Protein AF-A0A9W7DYX7-F1 (afdb_monomer_lite)

Structure (mmCIF, N/CA/C/O backbone):
data_AF-A0A9W7DYX7-F1
#
_entry.id   AF-A0A9W7DYX7-F1
#
loop_
_atom_site.group_PDB
_atom_site.id
_atom_site.type_symbol
_atom_site.label_atom_id
_atom_site.label_alt_id
_atom_site.label_comp_id
_atom_site.label_asym_id
_atom_site.label_entity_id
_atom_site.label_seq_id
_atom_site.pdbx_PDB_ins_code
_atom_site.Cartn_x
_atom_site.Cartn_y
_atom_site.Cartn_z
_atom_site.occupancy
_atom_site.B_iso_or_equiv
_atom_site.auth_seq_id
_atom_site.auth_comp_id
_atom_site.auth_asym_id
_atom_site.auth_atom_id
_atom_site.pdbx_PDB_model_num
ATOM 1 N N . MET A 1 1 ? -12.194 -0.455 -27.806 1.00 64.88 1 MET A N 1
ATOM 2 C CA . MET A 1 1 ? -12.000 -1.890 -27.506 1.00 64.88 1 MET A CA 1
ATOM 3 C C . MET A 1 1 ? -11.972 -2.010 -25.995 1.00 64.88 1 MET A C 1
ATOM 5 O O . MET A 1 1 ? -11.448 -1.095 -25.375 1.00 64.88 1 MET A O 1
ATOM 9 N N . SER A 1 2 ? -12.592 -3.033 -25.409 1.00 75.62 2 SER A N 1
ATOM 10 C CA . SER A 1 2 ? -12.504 -3.239 -23.957 1.00 75.62 2 SER A CA 1
ATOM 11 C C . SER A 1 2 ? -11.090 -3.702 -23.595 1.00 75.62 2 SER A C 1
ATOM 13 O O . SER A 1 2 ? -10.535 -4.496 -24.360 1.00 75.62 2 SER A O 1
ATOM 15 N N . PRO A 1 3 ? -10.505 -3.221 -22.487 1.00 85.69 3 PRO A N 1
ATOM 16 C CA . PRO A 1 3 ? -9.192 -3.677 -22.053 1.00 85.69 3 PRO A CA 1
ATOM 17 C C . PRO A 1 3 ? -9.237 -5.179 -21.740 1.00 85.69 3 PRO A C 1
ATOM 19 O O . PRO A 1 3 ? -10.221 -5.683 -21.191 1.00 85.69 3 PRO A O 1
ATOM 22 N N . VAL A 1 4 ? -8.196 -5.904 -22.149 1.00 93.50 4 VAL A N 1
ATOM 23 C CA . VAL A 1 4 ? -8.085 -7.357 -21.957 1.00 93.50 4 VAL A CA 1
ATOM 24 C C . VAL A 1 4 ? -7.368 -7.613 -20.637 1.00 93.50 4 VAL A C 1
ATOM 26 O O . VAL A 1 4 ? -6.237 -7.167 -20.456 1.00 93.50 4 VAL A O 1
ATOM 29 N N . VAL A 1 5 ? -8.032 -8.309 -19.714 1.00 95.44 5 VAL A N 1
ATOM 30 C CA . VAL A 1 5 ? -7.438 -8.731 -18.437 1.00 95.44 5 VAL A CA 1
ATOM 31 C C . VAL A 1 5 ? -6.451 -9.866 -18.709 1.00 95.44 5 VAL A C 1
ATOM 33 O O . VAL A 1 5 ? -6.834 -10.880 -19.286 1.00 95.44 5 VAL A O 1
ATOM 36 N N . HIS A 1 6 ? -5.199 -9.697 -18.287 1.00 96.75 6 HIS A N 1
ATOM 37 C CA . HIS A 1 6 ? -4.163 -10.728 -18.349 1.00 96.75 6 HIS A CA 1
ATOM 38 C C . HIS A 1 6 ? -4.156 -11.592 -17.076 1.00 96.75 6 HIS A C 1
ATOM 40 O O . HIS A 1 6 ? -4.102 -12.819 -17.152 1.00 96.75 6 HIS A O 1
ATOM 46 N N . SER A 1 7 ? -4.219 -10.966 -15.896 1.00 97.38 7 SER A N 1
ATOM 47 C CA . SER A 1 7 ? -4.182 -11.659 -14.598 1.00 97.38 7 SER A CA 1
ATOM 48 C C . SER A 1 7 ? -5.148 -11.031 -13.596 1.00 97.38 7 SER A C 1
ATOM 50 O O . SER A 1 7 ? -5.399 -9.828 -13.649 1.00 97.38 7 SER A O 1
ATOM 52 N N . GLN A 1 8 ? -5.642 -11.824 -12.641 1.00 96.69 8 GLN A N 1
ATOM 53 C CA . GLN A 1 8 ? -6.511 -11.341 -11.563 1.00 96.69 8 GLN A CA 1
ATOM 54 C C . GLN A 1 8 ? -6.202 -12.013 -10.221 1.00 96.69 8 GLN A C 1
ATOM 56 O O . GLN A 1 8 ? -6.220 -13.236 -10.110 1.00 96.69 8 GLN A O 1
ATOM 61 N N . CYS A 1 9 ? -5.982 -11.201 -9.185 1.00 94.69 9 CYS A N 1
ATOM 62 C CA . CYS A 1 9 ? -5.779 -11.645 -7.809 1.00 94.69 9 CYS A CA 1
ATOM 63 C C . CYS A 1 9 ? -6.703 -10.845 -6.883 1.00 94.69 9 CYS A C 1
ATOM 65 O O . CYS A 1 9 ? -6.568 -9.627 -6.781 1.00 94.69 9 CYS A O 1
ATOM 67 N N . GLY A 1 10 ? -7.660 -11.523 -6.240 1.00 90.06 10 GLY A N 1
ATOM 68 C CA . GLY A 1 10 ? -8.723 -10.852 -5.487 1.00 90.06 10 GLY A CA 1
ATOM 69 C C . GLY A 1 10 ? -9.514 -9.887 -6.379 1.00 90.06 10 GLY A C 1
ATOM 70 O O . GLY A 1 10 ? -9.935 -10.250 -7.484 1.00 90.06 10 GLY A O 1
ATOM 71 N N . ASP A 1 11 ? -9.657 -8.650 -5.908 1.00 88.50 11 ASP A N 1
ATOM 72 C CA . ASP A 1 11 ? -10.335 -7.560 -6.621 1.00 88.50 11 ASP A CA 1
ATOM 73 C C . ASP A 1 11 ? -9.411 -6.795 -7.590 1.00 88.50 11 ASP A C 1
ATOM 75 O O . ASP A 1 11 ? -9.860 -5.898 -8.303 1.00 88.50 11 ASP A O 1
ATOM 79 N N . HIS A 1 12 ? -8.122 -7.150 -7.655 1.00 91.50 12 HIS A N 1
ATOM 80 C CA . HIS A 1 12 ? -7.128 -6.445 -8.461 1.00 91.50 12 HIS A CA 1
ATOM 81 C C . HIS A 1 12 ? -6.850 -7.174 -9.778 1.00 91.50 12 HIS A C 1
ATOM 83 O O . HIS A 1 12 ? -6.565 -8.376 -9.812 1.00 91.50 12 HIS A O 1
ATOM 89 N N . GLN A 1 13 ? -6.909 -6.421 -10.874 1.00 94.88 13 GLN A N 1
ATOM 90 C CA . GLN A 1 13 ? -6.713 -6.912 -12.234 1.00 94.88 13 GLN A CA 1
ATOM 91 C C . GLN A 1 13 ? -5.495 -6.245 -12.868 1.00 94.88 13 GLN A C 1
ATOM 93 O O . GLN A 1 13 ? -5.263 -5.055 -12.679 1.00 94.88 13 GLN A O 1
ATOM 98 N N . VAL A 1 14 ? -4.745 -7.026 -13.640 1.00 95.94 14 VAL A N 1
ATOM 99 C CA . VAL A 1 14 ? -3.661 -6.551 -14.504 1.00 95.94 14 VAL A CA 1
ATOM 100 C C . VAL A 1 14 ? -4.103 -6.750 -15.942 1.00 95.94 14 VAL A C 1
ATOM 102 O O . VAL A 1 14 ? -4.484 -7.860 -16.325 1.00 95.94 14 VAL A O 1
ATOM 105 N N . TYR A 1 15 ? -4.055 -5.687 -16.733 1.00 96.25 15 TYR A N 1
ATOM 106 C CA . TYR A 1 15 ? -4.411 -5.701 -18.147 1.00 96.25 15 TYR A CA 1
ATOM 107 C C . TYR A 1 15 ? -3.181 -5.968 -19.022 1.00 96.25 15 TYR A C 1
ATOM 109 O O . TYR A 1 15 ? -2.050 -5.724 -18.610 1.00 96.25 15 TYR A O 1
ATOM 117 N N . GLU A 1 16 ? -3.388 -6.451 -20.248 1.00 95.56 16 GLU A N 1
ATOM 118 C CA . GLU A 1 16 ? -2.297 -6.672 -21.217 1.00 95.56 16 GLU A CA 1
ATOM 119 C C . GLU A 1 16 ? -1.450 -5.403 -21.443 1.00 95.56 16 GLU A C 1
ATOM 121 O O . GLU A 1 16 ? -0.223 -5.477 -21.496 1.00 95.56 16 GLU A O 1
ATOM 126 N N . ASP A 1 17 ? -2.090 -4.229 -21.486 1.00 94.19 17 ASP A N 1
ATOM 127 C CA . ASP A 1 17 ? -1.411 -2.935 -21.655 1.00 94.19 17 ASP A CA 1
ATOM 128 C C . ASP A 1 17 ? -0.532 -2.558 -20.444 1.00 94.19 17 ASP A C 1
ATOM 130 O O . ASP A 1 17 ? 0.440 -1.818 -20.593 1.00 94.19 17 ASP A O 1
ATOM 134 N N . ASP A 1 18 ? -0.815 -3.092 -19.249 1.00 94.94 18 ASP A N 1
ATOM 135 C CA . ASP A 1 18 ? -0.001 -2.836 -18.054 1.00 94.94 18 ASP A CA 1
ATOM 136 C C . ASP A 1 18 ? 1.358 -3.548 -18.141 1.00 94.94 18 ASP A C 1
ATOM 138 O O . ASP A 1 18 ? 2.344 -3.095 -17.560 1.00 94.94 18 ASP A O 1
ATOM 142 N N . LEU A 1 19 ? 1.449 -4.660 -18.879 1.00 95.69 19 LEU A N 1
ATOM 143 C CA . LEU A 1 19 ? 2.641 -5.514 -18.890 1.00 95.69 19 LEU A CA 1
ATOM 144 C C . LEU A 1 19 ? 3.882 -4.799 -19.431 1.00 95.69 19 LEU A C 1
ATOM 146 O O . LEU A 1 19 ? 4.999 -5.117 -19.018 1.00 95.69 19 LEU A O 1
ATOM 150 N N . SER A 1 20 ? 3.715 -3.810 -20.316 1.00 95.00 20 SER A N 1
ATOM 151 C CA . SER A 1 20 ? 4.847 -3.018 -20.806 1.00 95.00 20 SER A CA 1
ATOM 152 C C . SER A 1 20 ? 5.518 -2.194 -19.707 1.00 95.00 20 SER A C 1
ATOM 154 O O . SER A 1 20 ? 6.707 -1.906 -19.828 1.00 95.00 20 SER A O 1
ATOM 156 N N . LEU A 1 21 ? 4.802 -1.868 -18.625 1.00 94.75 21 LEU A N 1
ATOM 157 C CA . LEU A 1 21 ? 5.331 -1.100 -17.494 1.00 94.75 21 LEU A CA 1
ATOM 158 C C . LEU A 1 21 ? 6.249 -1.930 -16.583 1.00 94.75 21 LEU A C 1
ATOM 160 O O . LEU A 1 21 ? 6.894 -1.387 -15.691 1.00 94.75 21 LEU A O 1
ATOM 164 N N . LEU A 1 22 ? 6.346 -3.245 -16.809 1.00 94.94 22 LEU A N 1
ATOM 165 C CA . LEU A 1 22 ? 7.281 -4.112 -16.089 1.00 94.94 22 LEU A CA 1
ATOM 166 C C . LEU A 1 22 ? 8.722 -4.011 -16.622 1.00 94.94 22 LEU A C 1
ATOM 168 O O . LEU A 1 22 ? 9.642 -4.565 -16.014 1.00 94.94 22 LEU A O 1
ATOM 172 N N . ASN A 1 23 ? 8.930 -3.324 -17.749 1.00 92.25 23 ASN A N 1
ATOM 173 C CA . ASN A 1 23 ? 10.248 -3.118 -18.340 1.00 92.25 23 ASN A CA 1
ATOM 174 C C . ASN A 1 23 ? 11.108 -2.140 -17.518 1.00 92.25 23 ASN A C 1
ATOM 176 O O . ASN A 1 23 ? 10.613 -1.305 -16.764 1.00 92.25 23 ASN A O 1
ATOM 180 N N . LEU A 1 24 ? 12.433 -2.231 -17.675 1.00 89.94 24 LEU A N 1
ATOM 181 C CA . LEU A 1 24 ? 13.364 -1.291 -17.044 1.00 89.94 24 LEU A CA 1
ATOM 182 C C . LEU A 1 24 ? 13.139 0.130 -17.572 1.00 89.94 24 LEU A C 1
ATOM 184 O O . LEU A 1 24 ? 13.029 0.325 -18.780 1.00 89.94 24 LEU A O 1
ATOM 188 N N . GLY A 1 25 ? 13.157 1.117 -16.677 1.00 89.75 25 GLY A N 1
ATOM 189 C CA . GLY A 1 25 ? 12.926 2.522 -17.025 1.00 89.75 25 GLY A CA 1
ATOM 190 C C . GLY A 1 25 ? 11.462 2.949 -16.946 1.00 89.75 25 GLY A C 1
ATOM 191 O O . GLY A 1 25 ? 11.196 4.149 -16.896 1.00 89.75 25 GLY A O 1
ATOM 192 N N . GLU A 1 26 ? 10.536 1.994 -16.884 1.00 92.31 26 GLU A N 1
ATOM 193 C CA . GLU A 1 26 ? 9.104 2.263 -16.828 1.00 92.31 26 GLU A CA 1
ATOM 194 C C . GLU A 1 26 ? 8.596 2.367 -15.392 1.00 92.31 26 GLU A C 1
ATOM 196 O O . GLU A 1 26 ? 9.160 1.817 -14.440 1.00 92.31 26 GLU A O 1
ATOM 201 N N . TRP A 1 27 ? 7.506 3.110 -15.247 1.00 91.81 27 TRP A N 1
ATOM 202 C CA . TRP A 1 27 ? 6.879 3.377 -13.967 1.00 91.81 27 TRP A CA 1
ATOM 203 C C . TRP A 1 27 ? 5.708 2.434 -13.753 1.00 91.81 27 TRP A C 1
ATOM 205 O O . TRP A 1 27 ? 4.809 2.349 -14.588 1.00 91.81 27 TRP A O 1
ATOM 215 N N . LEU A 1 28 ? 5.691 1.757 -12.606 1.00 93.50 28 LEU A N 1
ATOM 216 C CA . LEU A 1 28 ? 4.552 0.925 -12.235 1.00 93.50 28 LEU A CA 1
ATOM 217 C C . LEU A 1 28 ? 3.315 1.797 -12.001 1.00 93.50 28 LEU A C 1
ATOM 219 O O . LEU A 1 28 ? 3.408 2.861 -11.384 1.00 93.50 28 LEU A O 1
ATOM 223 N N . ASN A 1 29 ? 2.163 1.317 -12.459 1.00 91.69 29 ASN A N 1
ATOM 224 C CA . ASN A 1 29 ? 0.870 1.930 -12.185 1.00 91.69 29 ASN A CA 1
ATOM 225 C C . ASN A 1 29 ? 0.169 1.273 -10.983 1.00 91.69 29 ASN A C 1
ATOM 227 O O . ASN A 1 29 ? 0.642 0.281 -10.420 1.00 91.69 29 ASN A O 1
ATOM 231 N N . ASP A 1 30 ? -0.983 1.829 -10.614 1.00 90.31 30 ASP A N 1
ATOM 232 C CA . ASP A 1 30 ? -1.778 1.403 -9.461 1.00 90.31 30 ASP A CA 1
ATOM 233 C C . ASP A 1 30 ? -2.183 -0.076 -9.541 1.00 90.31 30 ASP A C 1
ATOM 235 O O . ASP A 1 30 ? -2.096 -0.786 -8.538 1.00 90.31 30 ASP A O 1
ATOM 239 N N . ASN A 1 31 ? -2.566 -0.556 -10.732 1.00 92.06 31 ASN A N 1
ATOM 240 C CA . ASN A 1 31 ? -2.984 -1.942 -10.960 1.00 92.06 31 ASN A CA 1
ATOM 241 C C . ASN A 1 31 ? -1.860 -2.925 -10.626 1.00 92.06 31 ASN A C 1
ATOM 243 O O . ASN A 1 31 ? -2.070 -3.881 -9.880 1.00 92.06 31 ASN A O 1
ATOM 247 N N . LEU A 1 32 ? -0.654 -2.675 -11.146 1.00 95.06 32 LEU A N 1
ATOM 248 C CA . LEU A 1 32 ? 0.509 -3.527 -10.905 1.00 95.06 32 LEU A CA 1
ATOM 249 C C . LEU A 1 32 ? 0.920 -3.513 -9.433 1.00 95.06 32 LEU A C 1
ATOM 251 O O . LEU A 1 32 ? 1.221 -4.567 -8.868 1.00 95.06 32 LEU A O 1
ATOM 255 N N . VAL A 1 33 ? 0.912 -2.331 -8.810 1.00 94.50 33 VAL A N 1
ATOM 256 C CA . VAL A 1 33 ? 1.252 -2.186 -7.392 1.00 94.50 33 VAL A CA 1
ATOM 257 C C . VAL A 1 33 ? 0.261 -2.957 -6.525 1.00 94.50 33 VAL A C 1
ATOM 259 O O . VAL A 1 33 ? 0.671 -3.802 -5.730 1.00 94.50 33 VAL A O 1
ATOM 262 N N . ALA A 1 34 ? -1.036 -2.721 -6.705 1.00 92.69 34 ALA A N 1
ATOM 263 C CA . ALA A 1 34 ? -2.068 -3.346 -5.891 1.00 92.69 34 ALA A CA 1
ATOM 264 C C . ALA A 1 34 ? -2.139 -4.867 -6.109 1.00 92.69 34 ALA A C 1
ATOM 266 O O . ALA A 1 34 ? -2.165 -5.619 -5.135 1.00 92.69 34 ALA A O 1
ATOM 267 N N . PHE A 1 35 ? -2.060 -5.335 -7.363 1.00 95.44 35 PHE A N 1
ATOM 268 C CA . PHE A 1 35 ? -2.042 -6.765 -7.683 1.00 95.44 35 PHE A CA 1
ATOM 269 C C . PHE A 1 35 ? -0.880 -7.496 -7.007 1.00 95.44 35 PHE A C 1
ATOM 271 O O . PHE A 1 35 ? -1.079 -8.569 -6.440 1.00 95.44 35 PHE A O 1
ATOM 278 N N . PHE A 1 36 ? 0.339 -6.946 -7.066 1.00 96.62 36 PHE A N 1
ATOM 279 C CA . PHE A 1 36 ? 1.495 -7.618 -6.474 1.00 96.62 36 PHE A CA 1
ATOM 280 C C . PHE A 1 36 ? 1.362 -7.717 -4.956 1.00 96.62 36 PHE A C 1
ATOM 282 O O . PHE A 1 36 ? 1.603 -8.781 -4.387 1.00 96.62 36 PHE A O 1
ATOM 289 N N . ILE A 1 37 ? 0.978 -6.621 -4.296 1.00 95.12 37 ILE A N 1
ATOM 290 C CA . ILE A 1 37 ? 0.833 -6.605 -2.839 1.00 95.12 37 ILE A CA 1
ATOM 291 C C . ILE A 1 37 ? -0.252 -7.614 -2.421 1.00 95.12 37 ILE A C 1
ATOM 293 O O . ILE A 1 37 ? -0.006 -8.397 -1.504 1.00 95.12 37 ILE A O 1
ATOM 297 N N . GLU A 1 38 ? -1.379 -7.678 -3.143 1.00 93.69 38 GLU A N 1
ATOM 298 C CA . GLU A 1 38 ? -2.458 -8.658 -2.923 1.00 93.69 38 GLU A CA 1
ATOM 299 C C . GLU A 1 38 ? -1.959 -10.094 -3.092 1.00 93.69 38 GLU A C 1
ATOM 301 O O . GLU A 1 38 ? -2.156 -10.948 -2.231 1.00 93.69 38 GLU A O 1
ATOM 306 N N . ALA A 1 39 ? -1.225 -10.369 -4.170 1.00 95.31 39 ALA A N 1
ATOM 307 C CA . ALA A 1 39 ? -0.677 -11.694 -4.426 1.00 95.31 39 ALA A CA 1
ATOM 308 C C . ALA A 1 39 ? 0.245 -12.185 -3.296 1.00 95.31 39 ALA A C 1
ATOM 310 O O . ALA A 1 39 ? 0.260 -13.385 -2.996 1.00 95.31 39 ALA A O 1
ATOM 311 N N . VAL A 1 40 ? 0.991 -11.270 -2.667 1.00 94.44 40 VAL A N 1
ATOM 312 C CA . VAL A 1 40 ? 1.875 -11.566 -1.532 1.00 94.44 40 VAL A CA 1
ATOM 313 C C . VAL A 1 40 ? 1.095 -11.699 -0.215 1.00 94.44 40 VAL A C 1
ATOM 315 O O . VAL A 1 40 ? 1.462 -12.536 0.612 1.00 94.44 40 VAL A O 1
ATOM 318 N N . SER A 1 41 ? 0.018 -10.932 -0.009 1.00 93.00 41 SER A N 1
ATOM 319 C CA . SER A 1 41 ? -0.762 -10.923 1.241 1.00 93.00 41 SER A CA 1
ATOM 320 C C . SER A 1 41 ? -1.714 -12.105 1.412 1.00 93.00 41 SER A C 1
ATOM 322 O O . SER A 1 41 ? -2.122 -12.372 2.539 1.00 93.00 41 SER A O 1
ATOM 324 N N . LEU A 1 42 ? -2.029 -12.859 0.353 1.00 90.25 42 LEU A N 1
ATOM 325 C CA . LEU A 1 42 ? -3.012 -13.956 0.400 1.00 90.25 42 LEU A CA 1
ATOM 326 C C . LEU A 1 42 ? -2.772 -15.016 1.492 1.00 90.25 42 LEU A C 1
ATOM 328 O O . LEU A 1 42 ? -3.704 -15.724 1.869 1.00 90.25 42 LEU A O 1
ATOM 332 N N . ASN A 1 43 ? -1.541 -15.153 1.995 1.00 86.00 43 ASN A N 1
ATOM 333 C CA . ASN A 1 43 ? -1.203 -16.090 3.075 1.00 86.00 43 ASN A CA 1
ATOM 334 C C . ASN A 1 43 ? -0.928 -15.405 4.428 1.00 86.00 43 ASN A C 1
ATOM 336 O O . ASN A 1 43 ? -0.457 -16.064 5.356 1.00 86.00 43 ASN A O 1
ATOM 3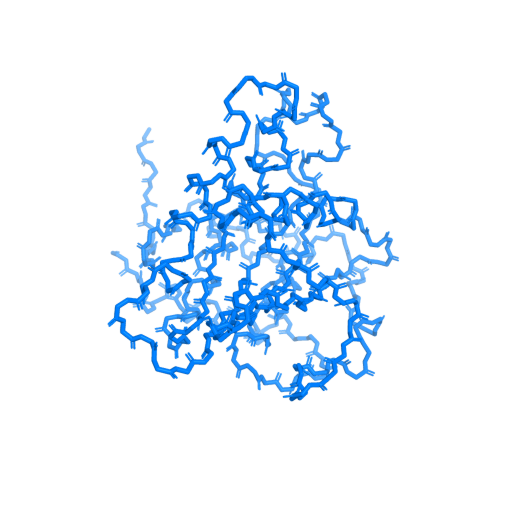40 N N . SER A 1 44 ? -1.229 -14.112 4.549 1.00 87.94 44 SER A N 1
ATOM 341 C CA . SER A 1 44 ? -1.025 -13.293 5.745 1.00 87.94 44 SER A CA 1
ATOM 342 C C . SER A 1 44 ? -2.388 -12.885 6.329 1.00 87.94 44 SER A C 1
ATOM 344 O O . SER A 1 44 ? -2.914 -11.827 5.996 1.00 87.94 44 SER A O 1
ATOM 346 N N . PRO A 1 45 ? -2.994 -13.711 7.208 1.00 80.81 45 PRO A N 1
ATOM 347 C CA . PRO A 1 45 ? -4.413 -13.614 7.584 1.00 80.81 45 PRO A CA 1
ATOM 348 C C . PRO A 1 45 ? -4.812 -12.347 8.356 1.00 80.81 45 PRO A C 1
ATOM 350 O O . PRO A 1 45 ? -6.001 -12.078 8.488 1.00 80.81 45 PRO A O 1
ATOM 353 N N . ASN A 1 46 ? -3.840 -11.582 8.858 1.00 85.38 46 ASN A N 1
ATOM 354 C CA . ASN A 1 46 ? -4.060 -10.319 9.568 1.00 85.38 46 ASN A CA 1
ATOM 355 C C . ASN A 1 46 ? -3.490 -9.116 8.804 1.00 85.38 46 ASN A C 1
ATOM 357 O O . ASN A 1 46 ? -3.330 -8.045 9.386 1.00 85.38 46 ASN A O 1
ATOM 361 N N . THR A 1 47 ? -3.145 -9.289 7.527 1.00 88.75 47 THR A N 1
ATOM 362 C CA . THR A 1 47 ? -2.604 -8.221 6.691 1.00 88.75 47 THR A CA 1
ATOM 363 C C . THR A 1 47 ? -3.634 -7.789 5.663 1.00 88.75 47 THR A C 1
ATOM 365 O O . THR A 1 47 ? -4.092 -8.593 4.857 1.00 88.75 47 THR A O 1
ATOM 368 N N . TYR A 1 48 ? -3.966 -6.504 5.676 1.00 88.81 48 TYR A N 1
ATOM 369 C CA . TYR A 1 48 ? -4.888 -5.885 4.735 1.00 88.81 48 TYR A CA 1
ATOM 370 C C . TYR A 1 48 ? -4.155 -4.869 3.884 1.00 88.81 48 TYR A C 1
ATOM 372 O O . TYR A 1 48 ? -3.173 -4.252 4.305 1.00 88.81 48 TYR A O 1
ATOM 380 N N . ILE A 1 49 ? -4.666 -4.684 2.677 1.00 89.25 49 ILE A N 1
ATOM 381 C CA . ILE A 1 49 ? -4.113 -3.747 1.717 1.00 89.25 49 ILE A CA 1
ATOM 382 C C . ILE A 1 49 ? -5.148 -2.670 1.497 1.00 89.25 49 ILE A C 1
ATOM 384 O O . ILE A 1 49 ? -6.308 -2.950 1.203 1.00 89.25 49 ILE A O 1
ATOM 388 N N . LEU A 1 50 ? -4.711 -1.428 1.635 1.00 88.00 50 LEU A N 1
ATOM 389 C CA . LEU A 1 50 ? -5.502 -0.290 1.208 1.00 88.00 50 LEU A CA 1
ATOM 390 C C . LEU A 1 50 ? -5.031 0.089 -0.184 1.00 88.00 50 LEU A C 1
ATOM 392 O O . LEU A 1 50 ? -3.870 0.452 -0.366 1.00 88.00 50 LEU A O 1
ATOM 396 N N . SER A 1 51 ? -5.916 -0.031 -1.171 1.00 81.50 51 SER A N 1
ATOM 397 C CA . SER A 1 51 ? -5.564 0.315 -2.544 1.00 81.50 51 SER A CA 1
ATOM 398 C C . SER A 1 51 ? -5.142 1.793 -2.638 1.00 81.50 51 SER A C 1
ATOM 400 O O . SER A 1 51 ? -5.626 2.625 -1.859 1.00 81.50 51 SER A O 1
ATOM 402 N N . PRO A 1 52 ? -4.273 2.158 -3.601 1.00 79.00 52 PRO A N 1
ATOM 403 C CA . PRO A 1 52 ? -3.860 3.549 -3.809 1.00 79.00 52 PRO A CA 1
ATOM 404 C C . PRO A 1 52 ? -5.036 4.527 -3.967 1.00 79.00 52 PRO A C 1
ATOM 406 O O . PRO A 1 52 ? -4.969 5.680 -3.546 1.00 79.00 52 PRO A O 1
ATOM 409 N N . SER A 1 53 ? -6.148 4.070 -4.546 1.00 78.44 53 SER A N 1
ATOM 410 C CA . SER A 1 53 ? -7.352 4.887 -4.717 1.00 78.44 53 SER A CA 1
ATOM 411 C C . SER A 1 53 ? -8.035 5.201 -3.384 1.00 78.44 53 SER A C 1
ATOM 413 O O . SER A 1 53 ? -8.541 6.304 -3.197 1.00 78.44 53 SER A O 1
ATOM 415 N N . VAL A 1 54 ? -8.026 4.257 -2.439 1.00 79.94 54 VAL A N 1
ATOM 416 C CA . VAL A 1 54 ? -8.604 4.456 -1.104 1.00 79.94 54 VAL A CA 1
ATOM 417 C C . VAL A 1 54 ? -7.735 5.392 -0.267 1.00 79.94 54 VAL A C 1
ATOM 419 O O . VAL A 1 54 ? -8.265 6.269 0.412 1.00 79.94 54 VAL A O 1
ATOM 422 N N . SER A 1 55 ? -6.406 5.259 -0.338 1.00 79.88 55 SER A N 1
ATOM 423 C CA . SER A 1 55 ? -5.509 6.198 0.347 1.00 79.88 55 SER A CA 1
ATOM 424 C C . SER A 1 55 ? -5.625 7.613 -0.224 1.00 79.88 55 SER A C 1
ATOM 426 O O . SER A 1 55 ? -5.661 8.569 0.544 1.00 79.88 55 SER A O 1
ATOM 428 N N . SER A 1 56 ? -5.791 7.754 -1.543 1.00 78.31 56 SER A N 1
ATOM 429 C CA . SER A 1 56 ? -6.080 9.043 -2.185 1.00 78.31 56 SER A CA 1
ATOM 430 C C . SER A 1 56 ? -7.399 9.663 -1.705 1.00 78.31 56 SER A C 1
ATOM 432 O O . SER A 1 56 ? -7.427 10.838 -1.339 1.00 78.31 56 SER A O 1
ATOM 434 N N . PHE A 1 57 ? -8.480 8.876 -1.646 1.00 81.38 57 PHE A N 1
ATOM 435 C CA . PHE A 1 57 ? -9.780 9.343 -1.154 1.00 81.38 57 PHE A CA 1
ATOM 436 C C . PHE A 1 57 ? -9.671 9.944 0.255 1.00 81.38 57 PHE A C 1
ATOM 438 O O . PHE A 1 57 ? -10.102 11.073 0.477 1.00 81.38 57 PHE A O 1
ATOM 445 N N . LEU A 1 58 ? -9.011 9.236 1.177 1.00 80.81 58 LEU A N 1
ATOM 446 C CA . LEU A 1 58 ? -8.856 9.693 2.559 1.00 80.81 58 LEU A CA 1
ATOM 447 C C . LEU A 1 58 ? -8.072 10.996 2.706 1.00 80.81 58 LEU A C 1
ATOM 449 O O . LEU A 1 58 ? -8.334 11.762 3.627 1.00 80.81 58 LEU A O 1
ATOM 453 N N . VAL A 1 59 ? -7.084 11.230 1.848 1.00 79.69 59 VAL A N 1
ATOM 454 C CA . VAL A 1 59 ? -6.207 12.398 1.980 1.00 79.69 59 VAL A CA 1
ATOM 455 C C . VAL A 1 59 ? -6.797 13.630 1.289 1.00 79.69 59 VAL A C 1
ATOM 457 O O . VAL A 1 59 ? -6.543 14.748 1.726 1.00 79.69 59 VAL A O 1
ATOM 460 N N . HIS A 1 60 ? -7.573 13.452 0.216 1.00 75.88 60 HIS A N 1
ATOM 461 C CA . HIS A 1 60 ? -7.933 14.566 -0.672 1.00 75.88 60 HIS A CA 1
ATOM 462 C C . HIS A 1 60 ? -9.424 14.828 -0.822 1.00 75.88 60 HIS A C 1
ATOM 464 O O . HIS A 1 60 ? -9.786 15.906 -1.286 1.00 75.88 60 HIS A O 1
ATOM 470 N N . GLN A 1 61 ? -10.273 13.850 -0.510 1.00 78.00 61 GLN A N 1
ATOM 471 C CA . GLN A 1 61 ? -11.717 13.964 -0.723 1.00 78.00 61 GLN A CA 1
ATOM 472 C C . GLN A 1 61 ? -12.499 14.063 0.586 1.00 78.00 61 GLN A C 1
ATOM 474 O O . GLN A 1 61 ? -13.627 14.533 0.553 1.00 78.00 61 GLN A O 1
ATOM 479 N N . LEU A 1 62 ? -11.899 13.682 1.720 1.00 81.12 62 LEU A N 1
ATOM 480 C CA . LEU A 1 62 ? -12.483 13.916 3.038 1.00 81.12 62 LEU A CA 1
ATOM 481 C C . LEU A 1 62 ? -12.120 15.315 3.543 1.00 81.12 62 LEU A C 1
ATOM 483 O O . LEU A 1 62 ? -10.974 15.557 3.928 1.00 81.12 62 LEU A O 1
ATOM 487 N N . ASP A 1 63 ? -13.103 16.213 3.566 1.00 83.25 63 ASP A N 1
ATOM 488 C CA . ASP A 1 63 ? -12.962 17.567 4.105 1.00 83.25 63 ASP A CA 1
ATOM 489 C C . ASP A 1 63 ? -13.420 17.609 5.577 1.00 83.25 63 ASP A C 1
ATOM 491 O O . ASP A 1 63 ? -14.580 17.304 5.854 1.00 83.25 63 ASP A O 1
ATOM 495 N N . PRO A 1 64 ? -12.551 17.977 6.541 1.00 83.94 64 PRO A N 1
ATOM 496 C CA . PRO A 1 64 ? -12.932 18.131 7.947 1.00 83.94 64 PRO A CA 1
ATOM 497 C C . PRO A 1 64 ? -14.045 19.153 8.207 1.00 83.94 64 PRO A C 1
ATOM 499 O O . PRO A 1 64 ? -14.663 19.098 9.272 1.00 83.94 64 PRO A O 1
ATOM 502 N N . ASP A 1 65 ? -14.271 20.086 7.278 1.00 85.81 65 ASP A N 1
ATOM 503 C CA . ASP A 1 65 ? -15.327 21.092 7.372 1.00 85.81 65 ASP A CA 1
ATOM 504 C C . ASP A 1 65 ? -16.691 20.580 6.853 1.00 85.81 65 ASP A C 1
ATOM 506 O O . ASP A 1 65 ? -17.690 21.295 6.981 1.00 85.81 65 ASP A O 1
ATOM 510 N N . ASP A 1 66 ? -16.763 19.358 6.302 1.00 87.69 66 ASP A N 1
ATOM 511 C CA . ASP A 1 66 ? -18.020 18.755 5.840 1.00 87.69 66 ASP A CA 1
ATOM 512 C C . ASP A 1 66 ? -18.890 18.247 7.006 1.00 87.69 66 ASP A C 1
ATOM 514 O O . ASP A 1 66 ? -18.402 17.726 8.016 1.00 87.69 66 A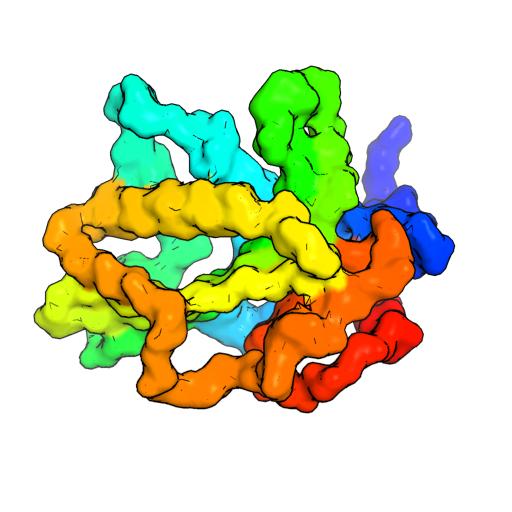SP A O 1
ATOM 518 N N . GLU A 1 67 ? -20.212 18.371 6.865 1.00 87.75 67 GLU A N 1
ATOM 519 C CA . GLU A 1 67 ? -21.184 17.982 7.894 1.00 87.75 67 GLU A CA 1
ATOM 520 C C . GLU A 1 67 ? -21.186 16.464 8.147 1.00 87.75 67 GLU A C 1
ATOM 522 O O . GLU A 1 67 ? -21.499 16.018 9.256 1.00 87.75 67 GLU A O 1
ATOM 527 N N . ASP A 1 68 ? -20.821 15.665 7.141 1.00 87.69 68 ASP A N 1
ATOM 528 C CA . ASP A 1 68 ? -20.773 14.205 7.200 1.00 87.69 68 ASP A CA 1
ATOM 529 C C . ASP A 1 68 ? -19.360 13.627 7.393 1.00 87.69 68 ASP A C 1
ATOM 531 O O . ASP A 1 68 ? -19.230 12.406 7.539 1.00 87.69 68 ASP A O 1
ATOM 535 N N . TYR A 1 69 ? -18.325 14.467 7.537 1.00 87.25 69 TYR A N 1
ATOM 536 C CA . TYR A 1 69 ? -16.922 14.054 7.695 1.00 87.25 69 TYR A CA 1
ATOM 537 C C . TYR A 1 69 ? -16.736 12.925 8.717 1.00 87.25 69 TYR A C 1
ATOM 539 O O . TYR A 1 69 ? -16.113 11.896 8.443 1.00 87.25 69 TYR A O 1
ATOM 547 N N . ALA A 1 70 ? -17.313 13.085 9.912 1.00 85.31 70 ALA A N 1
ATOM 548 C CA . ALA A 1 70 ? -17.210 12.094 10.980 1.00 85.31 70 ALA A CA 1
ATOM 549 C C . ALA A 1 70 ? -17.909 10.768 10.620 1.00 85.31 70 ALA A C 1
ATOM 551 O O . ALA A 1 70 ? -17.441 9.690 10.998 1.00 85.31 70 ALA A O 1
ATOM 552 N N . GLU A 1 71 ? -19.022 10.825 9.888 1.00 88.31 71 GLU A N 1
ATOM 553 C CA . GLU A 1 71 ? -19.739 9.635 9.437 1.00 88.31 71 GLU A CA 1
ATOM 554 C C . GLU A 1 71 ? -18.960 8.903 8.335 1.00 88.31 71 GLU A C 1
ATOM 556 O O . GLU A 1 71 ? -18.844 7.675 8.390 1.00 88.31 71 GLU A O 1
ATOM 561 N N . GLU A 1 72 ? -18.390 9.627 7.371 1.00 87.94 72 GLU A N 1
ATOM 562 C CA . GLU A 1 72 ? -17.557 9.065 6.302 1.00 87.94 72 GLU A CA 1
ATOM 563 C C . GLU A 1 72 ? -16.281 8.419 6.849 1.00 87.94 72 GLU A C 1
ATOM 565 O O . GLU A 1 72 ? -15.976 7.263 6.540 1.00 87.94 72 GLU A O 1
ATOM 570 N N . CYS A 1 73 ? -15.605 9.108 7.766 1.00 85.88 73 CYS A N 1
ATOM 571 C CA . CYS A 1 73 ? -14.477 8.598 8.537 1.00 85.88 73 CYS A CA 1
ATOM 572 C C . CYS A 1 73 ? -14.824 7.285 9.269 1.00 85.88 73 CYS A C 1
ATOM 574 O O . CYS A 1 73 ? -14.103 6.283 9.186 1.00 85.88 73 CYS A O 1
ATOM 576 N N . ALA A 1 74 ? -15.973 7.241 9.951 1.00 84.50 74 ALA A N 1
ATOM 577 C CA . ALA A 1 74 ? -16.422 6.034 10.638 1.00 84.50 74 ALA A CA 1
ATOM 578 C C . ALA A 1 74 ? -16.767 4.893 9.663 1.00 84.50 74 ALA A C 1
ATOM 580 O O . ALA A 1 74 ? -16.458 3.729 9.939 1.00 84.50 74 ALA A O 1
ATOM 581 N N . LYS A 1 75 ? -17.405 5.198 8.525 1.00 85.56 75 LYS A N 1
ATOM 582 C CA . LYS A 1 75 ? -17.711 4.223 7.462 1.00 85.56 75 LYS A CA 1
ATOM 583 C C . LYS A 1 75 ? -16.440 3.634 6.866 1.00 85.56 75 LYS A C 1
ATOM 585 O O . LYS A 1 75 ? -16.394 2.420 6.671 1.00 85.56 75 LYS A O 1
ATOM 590 N N . PHE A 1 76 ? -15.413 4.454 6.644 1.00 85.19 76 PHE A N 1
ATOM 591 C CA . PHE A 1 76 ? -14.123 3.996 6.144 1.00 85.19 76 PHE A CA 1
ATOM 592 C C . PHE A 1 76 ? -13.526 2.918 7.054 1.00 85.19 76 PHE A C 1
ATOM 594 O O . PHE A 1 76 ? -13.303 1.803 6.590 1.00 85.19 76 PHE A O 1
ATOM 601 N N . ILE A 1 77 ? -13.347 3.187 8.354 1.00 83.25 77 ILE A N 1
ATOM 602 C CA . ILE A 1 77 ? -12.771 2.195 9.285 1.00 83.25 77 ILE A CA 1
ATOM 603 C C . ILE A 1 77 ? -13.618 0.927 9.338 1.00 83.25 77 ILE A C 1
ATOM 605 O O . ILE A 1 77 ? -13.083 -0.183 9.375 1.00 83.25 77 ILE A O 1
ATOM 609 N N . ARG A 1 78 ? -14.946 1.086 9.290 1.00 79.50 78 ARG A N 1
ATOM 610 C CA . ARG A 1 78 ? -15.875 -0.044 9.318 1.00 79.50 78 ARG A CA 1
ATOM 611 C C . ARG A 1 78 ? -15.799 -0.926 8.065 1.00 79.50 78 ARG A C 1
ATOM 613 O O . ARG A 1 78 ? -16.034 -2.126 8.155 1.00 79.50 78 ARG A O 1
ATOM 620 N N . GLY A 1 79 ? -15.505 -0.349 6.905 1.00 79.19 79 GLY A N 1
ATOM 621 C CA . GLY A 1 79 ? -15.364 -1.093 5.652 1.00 79.19 79 GLY A CA 1
ATOM 622 C C . GLY A 1 79 ? -13.957 -1.649 5.436 1.00 79.19 79 GLY A C 1
ATOM 623 O O . GLY A 1 79 ? -13.800 -2.773 4.969 1.00 79.19 79 GLY A O 1
ATOM 624 N N . ALA A 1 80 ? -12.938 -0.872 5.797 1.00 72.75 80 ALA A N 1
ATOM 625 C CA . ALA A 1 80 ? -11.547 -1.149 5.467 1.00 72.75 80 ALA A CA 1
ATOM 626 C C . ALA A 1 80 ? -10.894 -2.218 6.351 1.00 72.75 80 ALA A C 1
ATOM 628 O O . ALA A 1 80 ? -9.951 -2.871 5.909 1.00 72.75 80 ALA A O 1
ATOM 629 N N . ILE A 1 81 ? -11.350 -2.389 7.600 1.00 74.56 81 ILE A N 1
ATOM 630 C CA . ILE A 1 81 ? -10.652 -3.242 8.575 1.00 74.56 81 ILE A CA 1
ATOM 631 C C . ILE A 1 81 ? -11.640 -4.127 9.350 1.00 74.56 81 ILE A C 1
ATOM 633 O O . ILE A 1 81 ? -11.886 -3.908 10.542 1.00 74.56 81 ILE A O 1
ATOM 637 N N . PRO A 1 82 ? -12.205 -5.162 8.699 1.00 66.25 82 PRO A N 1
ATOM 638 C CA . PRO A 1 82 ? -13.263 -5.990 9.279 1.00 66.25 82 PRO A CA 1
ATOM 639 C C . PRO A 1 82 ? -12.952 -6.593 10.666 1.00 66.25 82 PRO A C 1
ATOM 641 O O . PRO A 1 82 ? -13.838 -6.563 11.526 1.00 66.25 82 PRO A O 1
ATOM 644 N N . PRO A 1 83 ? -11.728 -7.086 10.970 1.00 63.59 83 PRO A N 1
ATOM 645 C CA . PRO A 1 83 ? -11.443 -7.679 12.279 1.00 63.59 83 PRO A CA 1
ATOM 646 C C . PRO A 1 83 ? -11.536 -6.697 13.439 1.00 63.59 83 PRO A C 1
ATOM 648 O O . PRO A 1 83 ? -11.878 -7.111 14.543 1.00 63.59 83 PRO A O 1
ATOM 651 N N . LEU A 1 84 ? -11.278 -5.400 13.223 1.00 61.84 84 LEU A N 1
ATOM 652 C CA . LEU A 1 84 ? -11.377 -4.418 14.307 1.00 61.84 84 LEU A CA 1
ATOM 653 C C . LEU A 1 84 ? -12.817 -4.290 14.830 1.00 61.84 84 LEU A C 1
ATOM 655 O O . LEU A 1 84 ? -13.021 -3.736 15.910 1.00 61.84 84 LEU A O 1
ATOM 659 N N . LEU A 1 85 ? -13.817 -4.800 14.106 1.00 59.38 85 LEU A N 1
ATOM 660 C CA . LEU A 1 85 ? -15.243 -4.645 14.398 1.00 59.38 85 LEU A CA 1
ATOM 661 C C . LEU A 1 85 ? -15.902 -5.901 14.972 1.00 59.38 85 LEU A C 1
ATOM 663 O O . LEU A 1 85 ? -17.018 -5.812 15.484 1.00 59.38 85 LEU A O 1
ATOM 667 N N . GLU A 1 86 ? -15.261 -7.072 14.905 1.00 63.47 86 GLU A N 1
ATOM 668 C CA . GLU A 1 86 ? -15.859 -8.328 15.378 1.00 63.47 86 GLU A CA 1
ATOM 669 C C . GLU A 1 86 ? -15.805 -8.449 16.916 1.00 63.47 86 GLU A C 1
ATOM 671 O O . GLU A 1 86 ? -15.184 -9.344 17.487 1.00 63.47 86 GLU A O 1
ATOM 676 N N . GLU A 1 87 ? -16.533 -7.576 17.621 1.00 55.47 87 GLU A N 1
ATOM 677 C CA . GLU A 1 87 ? -16.609 -7.520 19.093 1.00 55.47 87 GLU A CA 1
ATOM 678 C C . GLU A 1 87 ? -16.988 -8.862 19.748 1.00 55.47 87 GLU A C 1
ATOM 680 O O . GLU A 1 87 ? -16.623 -9.133 20.901 1.00 55.47 87 GLU A O 1
ATOM 685 N N . LYS A 1 88 ? -17.720 -9.706 19.006 1.00 51.47 88 LYS A N 1
ATOM 686 C CA . LYS A 1 88 ? -18.334 -10.955 19.479 1.00 51.47 88 LYS A CA 1
ATOM 687 C C . LYS A 1 88 ? -17.411 -12.178 19.477 1.00 51.47 88 LYS A C 1
ATOM 689 O O . LYS A 1 88 ? -17.800 -13.183 20.062 1.00 51.47 88 LYS A O 1
ATOM 694 N N . LYS A 1 89 ? -16.225 -12.127 18.856 1.00 49.41 89 LYS A N 1
ATOM 695 C CA . LYS A 1 89 ? -15.302 -13.286 18.780 1.00 49.41 89 LYS A CA 1
ATOM 696 C C . LYS A 1 89 ? -13.987 -13.114 19.542 1.00 49.41 89 LYS A C 1
ATOM 698 O O . LYS A 1 89 ? -13.121 -13.979 19.462 1.00 49.41 89 LYS A O 1
ATOM 703 N N . MET A 1 90 ? -13.814 -12.009 20.261 1.00 54.81 90 MET A N 1
ATOM 704 C CA . MET A 1 90 ? -12.497 -11.613 20.758 1.00 54.81 90 MET A CA 1
ATOM 705 C C . MET A 1 90 ? -12.423 -11.656 22.283 1.00 54.81 90 MET A C 1
ATOM 707 O O . MET A 1 90 ? -13.001 -10.806 22.968 1.00 54.81 90 MET A O 1
ATOM 711 N N . ASP A 1 91 ? -11.688 -12.654 22.778 1.00 56.59 91 ASP A N 1
ATOM 712 C CA . ASP A 1 91 ? -11.285 -12.814 24.184 1.00 56.59 91 ASP A CA 1
ATOM 713 C C . ASP A 1 91 ? -9.943 -12.121 24.490 1.00 56.59 91 ASP A C 1
ATOM 715 O O . ASP A 1 91 ? -9.581 -11.957 25.653 1.00 56.59 91 ASP A O 1
ATOM 719 N N . LYS A 1 92 ? -9.174 -11.740 23.458 1.00 64.00 92 LYS A N 1
ATOM 720 C CA . LYS A 1 92 ? -7.816 -11.176 23.552 1.00 64.00 92 LYS A CA 1
ATOM 721 C C . LYS A 1 92 ? -7.614 -10.090 22.488 1.00 64.00 92 LYS A C 1
ATOM 723 O O . LYS A 1 92 ? -8.403 -10.001 21.550 1.00 64.00 92 LYS A O 1
ATOM 728 N N . SER A 1 93 ? -6.603 -9.247 22.686 1.00 72.69 93 SER A N 1
ATOM 729 C CA . SER A 1 93 ? -6.212 -8.144 21.798 1.00 72.69 93 SER A CA 1
ATOM 730 C C . SER A 1 93 ? -6.166 -8.539 20.318 1.00 72.69 93 SER A C 1
ATOM 732 O O . SER A 1 93 ? -5.792 -9.665 19.987 1.00 72.69 93 SER A O 1
ATOM 734 N N . VAL A 1 94 ? -6.509 -7.597 19.440 1.00 80.38 94 VAL A N 1
ATOM 735 C CA . VAL A 1 94 ? -6.450 -7.767 17.978 1.00 80.38 94 VAL A CA 1
ATOM 736 C C . VAL A 1 94 ? -5.221 -7.062 17.455 1.00 80.38 94 VAL A C 1
ATOM 738 O O . VAL A 1 94 ? -5.001 -5.911 17.819 1.00 80.38 94 VAL A O 1
ATOM 741 N N . GLU A 1 95 ? -4.477 -7.725 16.581 1.00 85.25 95 GLU A N 1
ATOM 742 C CA . GLU A 1 95 ? -3.383 -7.117 15.834 1.00 85.25 95 GLU A CA 1
ATOM 743 C C . GLU A 1 95 ? -3.685 -7.220 14.342 1.00 85.25 95 GLU A C 1
ATOM 745 O O . GLU A 1 95 ? -4.020 -8.298 13.844 1.00 85.25 95 GLU A O 1
ATOM 750 N N . VAL A 1 96 ? -3.605 -6.085 13.654 1.00 88.25 96 VAL A N 1
ATOM 751 C CA . VAL A 1 96 ? -3.817 -5.974 12.213 1.00 88.25 96 VAL A CA 1
ATOM 752 C C . VAL A 1 96 ? -2.665 -5.193 11.597 1.00 88.25 96 VAL A C 1
ATOM 754 O O . VAL A 1 96 ? -2.296 -4.138 12.106 1.00 88.25 96 VAL A O 1
ATOM 757 N N . ASP A 1 97 ? -2.131 -5.681 10.482 1.00 89.56 97 ASP A N 1
ATOM 758 C CA . ASP A 1 97 ? -1.185 -4.951 9.645 1.00 89.56 97 ASP A CA 1
ATOM 759 C C . ASP A 1 97 ? -1.920 -4.369 8.429 1.00 89.56 97 ASP A C 1
ATOM 761 O O . ASP A 1 97 ? -2.598 -5.085 7.694 1.00 89.56 97 ASP A O 1
ATOM 765 N N . LEU A 1 98 ? -1.771 -3.070 8.191 1.00 91.56 98 LEU A N 1
ATOM 766 C CA . LEU A 1 98 ? -2.198 -2.395 6.972 1.00 91.56 98 LEU A CA 1
ATOM 767 C C . LEU A 1 98 ? -0.979 -2.047 6.130 1.00 91.56 98 LEU A C 1
ATOM 769 O O . LEU A 1 98 ? -0.037 -1.408 6.604 1.00 91.56 98 LEU A O 1
ATOM 773 N N . VAL A 1 99 ? -1.021 -2.438 4.864 1.00 93.25 99 VAL A N 1
ATOM 774 C CA . VAL A 1 99 ? 0.012 -2.150 3.872 1.00 93.25 99 VAL A CA 1
ATOM 775 C C . VAL A 1 99 ? -0.578 -1.186 2.854 1.00 93.25 99 VAL A C 1
ATOM 777 O O . VAL A 1 99 ? -1.530 -1.514 2.147 1.00 93.25 99 VAL A O 1
ATOM 780 N N . ILE A 1 100 ? -0.044 0.033 2.829 1.00 92.94 100 ILE A N 1
ATOM 781 C CA . ILE A 1 100 ? -0.668 1.174 2.162 1.00 92.94 100 ILE A CA 1
ATOM 782 C C . ILE A 1 100 ? 0.333 1.749 1.152 1.00 92.94 100 ILE A C 1
ATOM 784 O O . ILE A 1 100 ? 1.226 2.512 1.534 1.00 92.94 100 ILE A O 1
ATOM 788 N N . PRO A 1 101 ? 0.250 1.385 -0.137 1.00 93.00 101 PRO A N 1
ATOM 789 C CA . PRO A 1 101 ? 0.965 2.106 -1.182 1.00 93.00 101 PRO A CA 1
ATOM 790 C C . PRO A 1 101 ? 0.507 3.572 -1.227 1.00 93.00 101 PRO A C 1
ATOM 792 O O . PRO A 1 101 ? -0.683 3.877 -1.319 1.00 93.00 101 PRO A O 1
ATOM 795 N N . ILE A 1 102 ? 1.476 4.482 -1.166 1.00 89.69 102 ILE A N 1
ATOM 796 C CA . ILE A 1 102 ? 1.272 5.930 -1.242 1.00 89.69 102 ILE A CA 1
ATOM 797 C C . ILE A 1 102 ? 1.883 6.430 -2.545 1.00 89.69 102 ILE A C 1
ATOM 799 O O . ILE A 1 102 ? 3.051 6.151 -2.833 1.00 89.69 102 ILE A O 1
ATOM 803 N N . ASN A 1 103 ? 1.107 7.206 -3.294 1.00 87.94 103 ASN A N 1
ATOM 804 C CA . ASN A 1 103 ? 1.541 7.857 -4.520 1.00 87.94 103 ASN A CA 1
ATOM 805 C C . ASN A 1 103 ? 1.597 9.388 -4.335 1.00 87.94 103 ASN A C 1
ATOM 807 O O . ASN A 1 103 ? 0.692 9.970 -3.740 1.00 87.94 103 ASN A O 1
ATOM 811 N N . SER A 1 104 ? 2.627 10.047 -4.879 1.00 77.44 104 SER A N 1
ATOM 812 C CA . SER A 1 104 ? 2.810 11.512 -4.848 1.00 77.44 104 SER A CA 1
ATOM 813 C C . SER A 1 104 ? 1.842 12.304 -5.724 1.00 77.44 104 SER A C 1
ATOM 815 O O . SER A 1 104 ? 1.928 13.538 -5.739 1.00 77.44 104 SER A O 1
ATOM 817 N N . SER A 1 105 ? 0.968 11.606 -6.460 1.00 64.31 105 SER A N 1
ATOM 818 C CA . SER A 1 105 ? -0.025 12.113 -7.421 1.00 64.31 105 SER A CA 1
ATOM 819 C C . SER A 1 105 ? -0.808 13.345 -6.972 1.00 64.31 105 SER A C 1
ATOM 821 O O . SER A 1 105 ? -1.430 14.034 -7.773 1.00 64.31 105 SER A O 1
ATOM 823 N N . PHE A 1 106 ? -0.781 13.628 -5.676 1.00 56.25 106 PHE A N 1
ATOM 824 C CA . PHE A 1 106 ? -1.705 14.526 -5.027 1.00 56.25 106 PHE A CA 1
ATOM 825 C C . PHE A 1 106 ? -1.036 15.515 -4.058 1.00 56.25 106 PHE A C 1
ATOM 827 O O . PHE A 1 106 ? -1.705 16.159 -3.256 1.00 56.25 106 PHE A O 1
ATOM 834 N N . SER A 1 107 ? 0.293 15.656 -4.125 1.00 51.66 107 SER A N 1
ATOM 835 C CA . SER A 1 107 ? 1.031 16.684 -3.367 1.00 51.66 107 SER A CA 1
ATOM 836 C C . SER A 1 107 ? 0.710 18.121 -3.812 1.00 51.66 107 SER A C 1
ATOM 838 O O . SER A 1 107 ? 0.918 19.059 -3.044 1.00 51.66 107 SER A O 1
ATOM 840 N N . ASP A 1 108 ? 0.163 18.290 -5.020 1.00 57.34 108 ASP A N 1
ATOM 841 C CA . ASP A 1 108 ? -0.439 19.532 -5.507 1.00 57.34 108 ASP A CA 1
ATOM 842 C C . ASP A 1 108 ? -1.949 19.305 -5.711 1.00 57.34 108 ASP A C 1
ATOM 844 O O . ASP A 1 108 ? -2.338 18.627 -6.670 1.00 57.34 108 ASP A O 1
ATOM 848 N N . PRO A 1 109 ? -2.812 19.865 -4.840 1.00 57.47 109 PRO A N 1
ATOM 849 C CA . PRO A 1 109 ? -4.261 19.743 -4.960 1.00 57.47 109 PRO A CA 1
ATOM 850 C C . PRO A 1 109 ? -4.779 20.220 -6.320 1.00 57.47 109 PRO A C 1
ATOM 852 O O . PRO A 1 109 ? -5.723 19.653 -6.854 1.00 57.47 109 PRO A O 1
ATOM 855 N N . HIS A 1 110 ? -4.156 21.230 -6.931 1.00 55.06 110 HIS A N 1
ATOM 856 C CA . HIS A 1 110 ? -4.604 21.737 -8.224 1.00 55.06 110 HIS A CA 1
ATOM 857 C C . HIS A 1 110 ? -4.261 20.771 -9.366 1.00 55.06 110 HIS A C 1
ATOM 859 O O . HIS A 1 110 ? -5.101 20.511 -10.230 1.00 55.06 110 HIS A O 1
ATOM 865 N N . ALA A 1 111 ? -3.055 20.197 -9.355 1.00 55.25 111 ALA A N 1
ATOM 866 C CA . ALA A 1 111 ? -2.645 19.196 -10.340 1.00 55.25 111 ALA A CA 1
ATOM 867 C C . ALA A 1 111 ? -3.453 17.892 -10.207 1.00 55.25 111 ALA A C 1
ATOM 869 O O . ALA A 1 111 ? -3.883 17.343 -11.221 1.00 55.25 111 ALA A O 1
ATOM 870 N N . ALA A 1 112 ? -3.744 17.467 -8.972 1.00 54.53 112 ALA A N 1
ATOM 871 C CA . ALA A 1 112 ? -4.570 16.301 -8.652 1.00 54.53 112 ALA A CA 1
ATOM 872 C C . ALA A 1 112 ? -5.953 16.332 -9.324 1.00 54.53 112 ALA A C 1
ATOM 874 O O . ALA A 1 112 ? -6.404 15.331 -9.880 1.00 54.53 112 ALA A O 1
ATOM 875 N N . PHE A 1 113 ? -6.619 17.492 -9.301 1.00 56.12 113 PHE A N 1
ATOM 876 C CA . PHE A 1 113 ? -7.942 17.666 -9.909 1.00 56.12 113 PHE A CA 1
ATOM 877 C C . PHE A 1 113 ? -7.898 17.795 -11.436 1.00 56.12 113 PHE A C 1
ATOM 879 O O . PHE A 1 113 ? -8.872 17.467 -12.113 1.00 56.12 113 PHE A O 1
ATOM 886 N N . MET A 1 114 ? -6.785 18.274 -11.994 1.00 53.53 114 MET A N 1
ATOM 887 C CA . MET A 1 114 ? -6.658 18.539 -13.430 1.00 53.53 114 MET A CA 1
ATOM 888 C C . MET A 1 114 ? -6.079 17.356 -14.216 1.00 53.53 114 MET A C 1
ATOM 890 O O . MET A 1 114 ? -6.223 17.310 -15.440 1.00 53.53 114 MET A O 1
ATOM 894 N N . GLN A 1 115 ? -5.414 16.411 -13.546 1.00 53.50 115 GLN A N 1
ATOM 895 C CA . GLN A 1 115 ? -4.702 15.299 -14.174 1.00 53.50 115 GLN A CA 1
ATOM 896 C C . GLN A 1 115 ? -4.955 13.987 -13.416 1.00 53.50 115 GLN A C 1
ATOM 898 O O . GLN A 1 115 ? -4.141 13.530 -12.617 1.00 53.50 115 GLN A O 1
ATOM 903 N N . LEU A 1 116 ? -6.102 13.359 -13.696 1.00 50.06 116 LEU A N 1
ATOM 904 C CA . LEU A 1 116 ? -6.457 12.051 -13.138 1.00 50.06 116 LEU A CA 1
ATOM 905 C C . LEU A 1 116 ? -5.416 10.987 -13.526 1.00 50.06 116 LEU A C 1
ATOM 907 O O . LEU A 1 116 ? -5.048 10.870 -14.695 1.00 50.06 116 LEU A O 1
ATOM 911 N N . GLY A 1 117 ? -4.972 10.199 -12.543 1.00 54.28 117 GLY A N 1
ATOM 912 C CA . GLY A 1 117 ? -4.037 9.085 -12.743 1.00 54.28 117 GLY A CA 1
ATOM 913 C C . GLY A 1 117 ? -2.563 9.480 -12.879 1.00 54.28 117 GLY A C 1
ATOM 914 O O . GLY A 1 117 ? -1.769 8.672 -13.357 1.00 54.28 117 GLY A O 1
ATOM 915 N N . GLN A 1 118 ? -2.177 10.703 -12.502 1.00 61.53 118 GLN A N 1
ATOM 916 C CA . GLN A 1 118 ? -0.778 11.130 -12.534 1.00 61.53 118 GLN A CA 1
ATOM 917 C C . GLN A 1 118 ? -0.119 11.062 -11.175 1.00 61.53 118 GLN A C 1
ATOM 919 O O . GLN A 1 118 ? -0.497 11.824 -10.304 1.00 61.53 118 GLN A O 1
ATOM 924 N N . GLY A 1 119 ? 0.934 10.253 -11.067 1.00 67.19 119 GLY A N 1
ATOM 925 C CA . GLY A 1 119 ? 1.821 10.147 -9.919 1.00 67.19 119 GLY A CA 1
ATOM 926 C C . GLY A 1 119 ? 3.274 10.296 -10.299 1.00 67.19 119 GLY A C 1
ATOM 927 O O . GLY A 1 119 ? 3.674 9.785 -11.338 1.00 67.19 119 GLY A O 1
ATOM 928 N N . THR A 1 120 ? 4.066 10.980 -9.470 1.00 81.25 120 THR A N 1
ATOM 929 C CA . THR A 1 120 ? 5.509 11.191 -9.703 1.00 81.25 120 THR A CA 1
ATOM 930 C C . THR A 1 120 ? 6.416 10.335 -8.803 1.00 81.25 120 THR A C 1
ATOM 932 O O . THR A 1 120 ? 7.632 10.348 -8.972 1.00 81.25 120 THR A O 1
ATOM 935 N N . HIS A 1 121 ? 5.862 9.603 -7.833 1.00 90.00 121 HIS A N 1
ATOM 936 C CA . HIS A 1 121 ? 6.651 8.817 -6.890 1.00 90.00 121 HIS A CA 1
ATOM 937 C C . HIS A 1 121 ? 5.796 7.843 -6.076 1.00 90.00 121 HIS A C 1
ATOM 939 O O . HIS A 1 121 ? 4.721 8.201 -5.593 1.00 90.00 121 HIS A O 1
ATOM 945 N N . TRP A 1 122 ? 6.326 6.646 -5.845 1.00 92.31 122 TRP A N 1
ATOM 946 C CA . TRP A 1 122 ? 5.736 5.626 -4.983 1.00 92.31 122 TRP A CA 1
ATOM 947 C C . TRP A 1 122 ? 6.519 5.470 -3.679 1.00 92.31 122 TRP A C 1
ATOM 949 O O . TRP A 1 122 ? 7.748 5.513 -3.657 1.00 92.31 122 TRP A O 1
ATOM 959 N N . SER A 1 123 ? 5.795 5.238 -2.592 1.00 92.94 123 SER A N 1
ATOM 960 C CA . SER A 1 123 ? 6.347 4.851 -1.293 1.00 92.94 123 SER A CA 1
ATOM 961 C C . SER A 1 123 ? 5.377 3.910 -0.581 1.00 92.94 123 SER A C 1
ATOM 963 O O . SER A 1 123 ? 4.229 3.776 -1.007 1.00 92.94 123 SER A O 1
ATOM 965 N N . LEU A 1 124 ? 5.786 3.319 0.537 1.00 93.75 124 LEU A N 1
ATOM 966 C CA . LEU A 1 124 ? 4.925 2.456 1.337 1.00 93.75 124 LEU A CA 1
ATOM 967 C C . LEU A 1 124 ? 4.728 3.010 2.745 1.00 93.75 124 LEU A C 1
ATOM 969 O O . LEU A 1 124 ? 5.698 3.304 3.434 1.00 93.75 124 LEU A O 1
ATOM 973 N N . LEU A 1 125 ? 3.485 3.068 3.206 1.00 92.44 125 LEU A N 1
ATOM 974 C CA . LEU A 1 125 ? 3.161 3.219 4.617 1.00 92.44 125 LEU A CA 1
ATOM 975 C C . LEU A 1 125 ? 2.712 1.859 5.170 1.00 92.44 125 LEU A C 1
ATOM 977 O O . LEU A 1 125 ? 1.770 1.249 4.668 1.00 92.44 125 LEU A O 1
ATOM 981 N N . HIS A 1 126 ? 3.404 1.370 6.195 1.00 92.62 126 HIS A N 1
ATOM 982 C CA . HIS A 1 126 ? 2.986 0.210 6.982 1.00 92.62 126 HIS A CA 1
ATOM 983 C C . HIS A 1 126 ? 2.420 0.707 8.303 1.00 92.62 126 HIS A C 1
ATOM 985 O O . HIS A 1 126 ? 3.079 1.478 8.997 1.00 92.62 126 HIS A O 1
ATOM 991 N N . LEU A 1 127 ? 1.211 0.270 8.643 1.00 90.62 127 LEU A N 1
ATOM 992 C CA . LEU A 1 127 ? 0.555 0.599 9.899 1.00 90.62 127 LEU A CA 1
ATOM 993 C C . LEU A 1 127 ? 0.141 -0.685 10.613 1.00 90.62 127 LEU A C 1
ATOM 995 O O . LEU A 1 127 ? -0.676 -1.446 10.110 1.00 90.62 127 LEU A O 1
ATOM 999 N N . ARG A 1 128 ? 0.680 -0.908 11.805 1.00 89.19 128 ARG A N 1
ATOM 1000 C CA . ARG A 1 128 ? 0.260 -1.962 12.721 1.00 89.19 128 ARG A CA 1
ATOM 1001 C C . ARG A 1 128 ? -0.677 -1.390 13.770 1.00 89.19 128 ARG A C 1
ATOM 1003 O O . ARG A 1 128 ? -0.357 -0.405 14.434 1.00 89.19 128 ARG A O 1
ATOM 1010 N N . ILE A 1 129 ? -1.826 -2.034 13.910 1.00 87.31 129 ILE A N 1
ATOM 1011 C CA . ILE A 1 129 ? -2.924 -1.615 14.771 1.00 87.31 129 ILE A CA 1
ATOM 1012 C C . ILE A 1 129 ? -3.142 -2.687 15.819 1.00 87.31 129 ILE A C 1
ATOM 1014 O O . ILE A 1 129 ? -3.555 -3.801 15.496 1.00 87.31 129 ILE A O 1
ATOM 1018 N N . CYS A 1 130 ? -2.918 -2.324 17.074 1.00 86.94 130 CYS A N 1
ATOM 1019 C CA . CYS A 1 130 ? -3.194 -3.167 18.222 1.00 86.94 130 CYS A CA 1
ATOM 1020 C C . CYS A 1 130 ? -4.415 -2.613 18.960 1.00 86.94 130 CYS A C 1
ATOM 1022 O O . CYS A 1 130 ? -4.376 -1.505 19.492 1.00 86.94 130 CYS A O 1
ATOM 1024 N N . ARG A 1 131 ? -5.511 -3.375 19.010 1.00 83.38 131 ARG A N 1
ATOM 1025 C CA . ARG A 1 131 ? -6.705 -3.012 19.787 1.00 83.38 131 ARG A CA 1
ATOM 1026 C C . ARG A 1 131 ? -6.744 -3.805 21.087 1.00 83.38 131 ARG A C 1
ATOM 1028 O O . ARG A 1 131 ? -6.875 -5.032 21.063 1.00 83.38 131 ARG A O 1
ATOM 1035 N N . SER A 1 132 ? -6.721 -3.110 22.223 1.00 80.06 132 SER A N 1
ATOM 1036 C CA . SER A 1 132 ? -7.031 -3.703 23.527 1.00 80.06 132 SER A CA 1
ATOM 1037 C C . SER A 1 132 ? -8.523 -3.576 23.811 1.00 80.06 132 SER A C 1
ATOM 1039 O O . SER A 1 132 ? -9.045 -2.473 23.952 1.00 80.06 132 SER A O 1
ATOM 1041 N N . LYS A 1 133 ? -9.226 -4.707 23.928 1.00 73.56 133 LYS A N 1
ATOM 1042 C CA . LYS A 1 133 ? -10.653 -4.717 24.287 1.00 73.56 133 LYS A CA 1
ATOM 1043 C C . LYS A 1 133 ? -10.889 -4.305 25.742 1.00 73.56 133 LYS A C 1
ATOM 1045 O O . LYS A 1 133 ? -11.887 -3.655 26.023 1.00 73.56 133 LYS A O 1
ATOM 1050 N N . GLU A 1 134 ? -9.977 -4.661 26.648 1.00 75.00 134 GLU A N 1
ATOM 1051 C CA . GLU A 1 134 ? -10.105 -4.389 28.089 1.00 75.00 134 GLU A CA 1
ATOM 1052 C C . GLU A 1 134 ? -10.101 -2.889 28.396 1.00 75.00 134 GLU A C 1
ATOM 1054 O O . GLU A 1 134 ? -10.874 -2.419 29.228 1.00 75.00 134 GLU A O 1
ATOM 1059 N N . HIS A 1 135 ? -9.268 -2.131 27.685 1.00 73.06 135 HIS A N 1
ATOM 1060 C CA . HIS A 1 135 ? -9.150 -0.684 27.867 1.00 73.06 135 HIS A CA 1
ATOM 1061 C C . HIS A 1 135 ? -9.822 0.117 26.746 1.00 73.06 135 HIS A C 1
ATOM 1063 O O . HIS A 1 135 ? -9.840 1.343 26.800 1.00 73.06 135 HIS A O 1
ATOM 1069 N N . ASN A 1 136 ? -10.379 -0.571 25.741 1.00 75.12 136 ASN A N 1
ATOM 1070 C CA . ASN A 1 136 ? -10.857 0.010 24.486 1.00 75.12 136 ASN A CA 1
ATOM 1071 C C . ASN A 1 136 ? -9.843 1.008 23.893 1.00 75.12 136 ASN A C 1
ATOM 1073 O O . ASN A 1 136 ? -10.205 2.098 23.465 1.00 75.12 136 ASN A O 1
ATOM 1077 N N . THR A 1 137 ? -8.558 0.654 23.917 1.00 81.00 137 THR A N 1
ATOM 1078 C CA . THR A 1 137 ? -7.474 1.495 23.399 1.00 81.00 137 THR A CA 1
ATOM 1079 C C . THR A 1 137 ? -6.969 0.968 22.069 1.00 81.00 137 THR A C 1
ATOM 1081 O O . THR A 1 137 ? -7.035 -0.235 21.793 1.00 81.00 137 THR A O 1
ATOM 1084 N N . PHE A 1 138 ? -6.452 1.888 21.260 1.00 83.56 138 PHE A N 1
ATOM 1085 C CA . PHE A 1 138 ? -5.768 1.587 20.012 1.00 83.56 138 PHE A CA 1
ATOM 1086 C C . PHE A 1 138 ? -4.327 2.063 20.127 1.00 83.56 138 PHE A C 1
ATOM 1088 O O . PHE A 1 138 ? -4.083 3.253 20.337 1.00 83.56 138 PHE A O 1
ATOM 1095 N N . ASP A 1 139 ? -3.393 1.135 19.970 1.00 85.00 139 ASP A N 1
ATOM 1096 C CA . ASP A 1 139 ? -1.979 1.438 19.830 1.00 85.00 139 ASP A CA 1
ATOM 1097 C C . ASP A 1 139 ? -1.617 1.303 18.349 1.00 85.00 139 ASP A C 1
ATOM 1099 O O . ASP A 1 139 ? -1.857 0.270 17.716 1.00 85.00 139 ASP A O 1
ATOM 1103 N N . LEU A 1 140 ? -1.099 2.391 17.786 1.00 86.12 140 LEU A N 1
ATOM 1104 C CA . LEU A 1 140 ? -0.759 2.502 16.376 1.00 86.12 140 LEU A CA 1
ATOM 1105 C C . LEU A 1 140 ? 0.750 2.637 16.232 1.00 86.12 140 LEU A C 1
ATOM 1107 O O . LEU A 1 140 ? 1.360 3.576 16.754 1.00 86.12 140 LEU A O 1
ATOM 1111 N N . HIS A 1 141 ? 1.337 1.713 15.481 1.00 86.88 141 HIS A N 1
ATOM 1112 C CA . HIS A 1 141 ? 2.741 1.745 15.100 1.00 86.88 141 HIS A CA 1
ATOM 1113 C C . HIS A 1 141 ? 2.833 1.884 13.593 1.00 86.88 141 HIS A C 1
ATOM 1115 O O . HIS A 1 141 ? 2.280 1.063 12.868 1.00 86.88 141 HIS A O 1
ATOM 1121 N N . HIS A 1 142 ? 3.539 2.898 13.111 1.00 89.06 142 HIS A N 1
ATOM 1122 C CA . HIS A 1 142 ? 3.678 3.126 11.681 1.00 89.06 142 HIS A CA 1
ATOM 1123 C C . HIS A 1 142 ? 5.138 3.235 11.268 1.00 89.06 142 HIS A C 1
ATOM 1125 O O . HIS A 1 142 ? 5.975 3.735 12.019 1.00 89.06 142 HIS A O 1
ATOM 1131 N N . VAL A 1 143 ? 5.423 2.797 10.045 1.00 89.50 143 VAL A N 1
ATOM 1132 C CA . VAL A 1 143 ? 6.708 2.999 9.380 1.00 89.50 143 VAL A CA 1
ATOM 1133 C C . VAL A 1 143 ? 6.445 3.446 7.950 1.00 89.50 143 VAL A C 1
ATOM 1135 O O . VAL A 1 143 ? 5.714 2.793 7.203 1.00 89.50 143 VAL A O 1
ATOM 1138 N N . HIS A 1 144 ? 7.042 4.572 7.564 1.00 91.06 144 HIS A N 1
ATOM 1139 C CA . HIS A 1 144 ? 7.032 5.051 6.186 1.00 91.06 144 HIS A CA 1
ATOM 1140 C C . HIS A 1 144 ? 8.335 4.647 5.497 1.00 91.06 144 HIS A C 1
ATOM 1142 O O . HIS A 1 144 ? 9.427 5.021 5.924 1.00 91.06 144 HIS A O 1
ATOM 1148 N N . TYR A 1 145 ? 8.213 3.861 4.433 1.00 91.19 145 TYR A N 1
ATOM 1149 C CA . TYR A 1 145 ? 9.314 3.427 3.590 1.00 91.19 145 TYR A CA 1
ATOM 1150 C C . TYR A 1 145 ? 9.295 4.209 2.286 1.00 91.19 145 TYR A C 1
ATOM 1152 O O . TYR A 1 145 ? 8.426 4.017 1.434 1.00 91.19 145 TYR A O 1
ATOM 1160 N N . ASP A 1 146 ? 10.290 5.071 2.117 1.00 91.31 146 ASP A N 1
ATOM 1161 C CA . ASP A 1 146 ? 10.445 5.888 0.924 1.00 91.31 146 ASP A CA 1
ATOM 1162 C C . ASP A 1 146 ? 11.844 5.679 0.336 1.00 91.31 146 ASP A C 1
ATOM 1164 O O . ASP A 1 146 ? 12.857 5.957 0.985 1.00 91.31 146 ASP A O 1
ATOM 1168 N N . SER A 1 147 ? 11.912 5.176 -0.898 1.00 92.56 147 SER A N 1
ATOM 1169 C CA . SER A 1 147 ? 13.174 4.977 -1.614 1.00 92.56 147 SER A CA 1
ATOM 1170 C C . SER A 1 147 ? 13.789 6.287 -2.102 1.00 92.56 147 SER A C 1
ATOM 1172 O O . SER A 1 147 ? 14.982 6.317 -2.406 1.00 92.56 147 SER A O 1
ATOM 1174 N N . SER A 1 148 ? 13.022 7.379 -2.161 1.00 89.25 148 SER A N 1
ATOM 1175 C CA . SER A 1 148 ? 13.535 8.702 -2.507 1.00 89.25 148 SER A CA 1
ATOM 1176 C C . SER A 1 148 ? 14.444 9.228 -1.393 1.00 89.25 148 SER A C 1
ATOM 1178 O O . SER A 1 148 ? 14.074 9.209 -0.213 1.00 89.25 148 SER A O 1
ATOM 1180 N N . PRO A 1 149 ? 15.616 9.790 -1.729 1.00 81.25 149 PRO A N 1
ATOM 1181 C CA . PRO A 1 149 ? 16.434 10.529 -0.769 1.00 81.25 149 PRO A CA 1
ATOM 1182 C C . PRO A 1 149 ? 15.730 11.768 -0.195 1.00 81.25 149 PRO A C 1
ATOM 1184 O O . PRO A 1 149 ? 16.155 12.290 0.829 1.00 81.25 149 PRO A O 1
ATOM 1187 N N . ARG A 1 150 ? 14.680 12.264 -0.864 1.00 82.06 150 ARG A N 1
ATOM 1188 C CA . ARG A 1 150 ? 13.942 13.473 -0.466 1.00 82.06 150 ARG A CA 1
ATOM 1189 C C . ARG A 1 150 ? 12.713 13.184 0.395 1.00 82.06 150 ARG A C 1
ATOM 1191 O O . ARG A 1 150 ? 12.064 14.139 0.801 1.00 82.06 150 ARG A O 1
ATOM 1198 N N . ASN A 1 151 ? 12.395 11.910 0.646 1.00 79.75 151 ASN A N 1
ATOM 1199 C CA . ASN A 1 151 ? 11.152 11.485 1.298 1.00 79.75 151 ASN A CA 1
ATOM 1200 C C . ASN A 1 151 ? 9.919 12.137 0.642 1.00 79.75 151 ASN A C 1
ATOM 1202 O O . ASN A 1 151 ? 9.123 12.809 1.300 1.00 79.75 151 ASN A O 1
ATOM 1206 N N . SER A 1 152 ? 9.814 11.995 -0.684 1.00 80.81 152 SER A N 1
ATOM 1207 C CA . SER A 1 152 ? 8.866 12.733 -1.527 1.00 80.81 152 SER A CA 1
ATOM 1208 C C . SER A 1 152 ? 7.405 12.563 -1.093 1.00 80.81 152 SER A C 1
ATOM 1210 O O . SER A 1 152 ? 6.613 13.476 -1.305 1.00 80.81 152 SER A O 1
ATOM 1212 N N . ASN A 1 153 ? 7.057 11.430 -0.472 1.00 87.38 153 ASN A N 1
ATOM 1213 C CA . ASN A 1 153 ? 5.685 11.114 -0.064 1.00 87.38 153 ASN A CA 1
ATOM 1214 C C . ASN A 1 153 ? 5.421 11.272 1.436 1.00 87.38 153 ASN A C 1
ATOM 1216 O O . ASN A 1 153 ? 4.333 10.925 1.895 1.00 87.38 153 ASN A O 1
ATOM 1220 N N . LEU A 1 154 ? 6.381 11.794 2.209 1.00 86.62 154 LEU A N 1
ATOM 1221 C CA . LEU A 1 154 ? 6.203 11.976 3.650 1.00 86.62 154 LEU A CA 1
ATOM 1222 C C . LEU A 1 154 ? 4.975 12.844 3.991 1.00 86.62 154 LEU A C 1
ATOM 1224 O O . LEU A 1 154 ? 4.194 12.402 4.828 1.00 86.62 154 LEU A O 1
ATOM 1228 N N . PRO A 1 155 ? 4.715 13.997 3.336 1.00 85.38 155 PRO A N 1
ATOM 1229 C CA . PRO A 1 155 ? 3.527 14.800 3.640 1.00 85.38 155 PRO A CA 1
ATOM 1230 C C . PRO A 1 155 ? 2.211 14.041 3.424 1.00 85.38 155 PRO A C 1
ATOM 1232 O O . PRO A 1 155 ? 1.322 14.095 4.269 1.00 85.38 155 PRO A O 1
ATOM 1235 N N . THR A 1 156 ? 2.101 13.285 2.326 1.00 84.44 156 THR A N 1
ATOM 1236 C CA . THR A 1 156 ? 0.918 12.466 2.021 1.00 84.44 156 THR A CA 1
ATOM 1237 C C . THR A 1 156 ? 0.749 11.337 3.037 1.00 84.44 156 THR A C 1
ATOM 1239 O O . THR A 1 156 ? -0.359 11.100 3.507 1.00 84.44 156 THR A O 1
ATOM 1242 N N . ALA A 1 157 ? 1.840 10.668 3.426 1.00 87.25 157 ALA A N 1
ATOM 1243 C CA . ALA A 1 157 ? 1.804 9.631 4.455 1.00 87.25 157 ALA A CA 1
ATOM 1244 C C . ALA A 1 157 ? 1.396 10.195 5.829 1.00 87.25 157 ALA A C 1
ATOM 1246 O O . ALA A 1 157 ? 0.602 9.574 6.532 1.00 87.25 157 ALA A O 1
ATOM 1247 N N . THR A 1 158 ? 1.891 11.380 6.199 1.00 86.38 158 THR A N 1
ATOM 1248 C CA . THR A 1 158 ? 1.502 12.071 7.437 1.00 86.38 158 THR A CA 1
ATOM 1249 C C . THR A 1 158 ? 0.026 12.451 7.424 1.00 86.38 158 THR A C 1
ATOM 1251 O O . THR A 1 158 ? -0.685 12.115 8.366 1.00 86.38 158 THR A O 1
ATOM 1254 N N . SER A 1 159 ? -0.454 13.073 6.345 1.00 85.81 159 SER A N 1
ATOM 1255 C CA . SER A 1 159 ? -1.863 13.456 6.223 1.00 85.81 159 SER A CA 1
ATOM 1256 C C . SER A 1 159 ? -2.790 12.236 6.250 1.00 85.81 159 SER A C 1
ATOM 1258 O O . SER A 1 159 ? -3.802 12.248 6.947 1.00 85.81 159 SER A O 1
ATOM 1260 N N . PHE A 1 160 ? -2.397 11.132 5.601 1.00 88.25 160 PHE A N 1
ATOM 1261 C CA . PHE A 1 160 ? -3.118 9.865 5.712 1.00 88.25 160 PHE A CA 1
ATOM 1262 C C . PHE A 1 160 ? -3.221 9.400 7.171 1.00 88.25 160 PHE A C 1
ATOM 1264 O O . PHE A 1 160 ? -4.307 9.044 7.620 1.00 88.25 160 PHE A O 1
ATOM 1271 N N . LEU A 1 161 ? -2.110 9.394 7.920 1.00 88.38 161 LEU A N 1
ATOM 1272 C CA . LEU A 1 161 ? -2.098 8.958 9.321 1.00 88.38 161 LEU A CA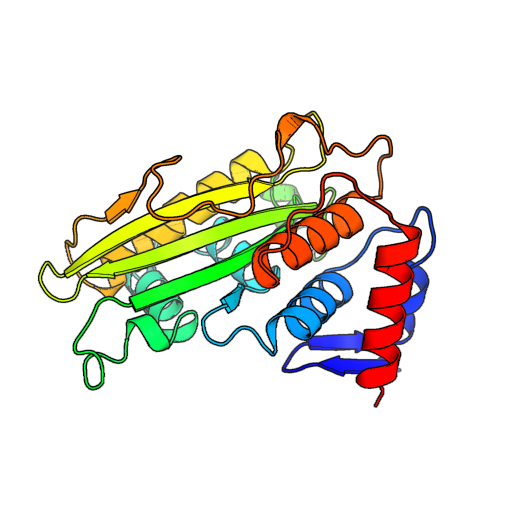 1
ATOM 1273 C C . LEU A 1 161 ? -2.989 9.837 10.205 1.00 88.38 161 LEU A C 1
ATOM 1275 O O . LEU A 1 161 ? -3.679 9.317 11.080 1.00 88.38 161 LEU A O 1
ATOM 1279 N N . GLU A 1 162 ? -3.000 11.149 9.975 1.00 87.00 162 GLU A N 1
ATOM 1280 C CA . GLU A 1 162 ? -3.868 12.086 10.690 1.00 87.00 162 GLU A CA 1
ATOM 1281 C C . GLU A 1 162 ? -5.348 11.771 10.441 1.00 87.00 162 GLU A C 1
ATOM 1283 O O . GLU A 1 162 ? -6.087 11.542 11.404 1.00 87.00 162 GLU A O 1
ATOM 1288 N N . THR A 1 163 ? -5.770 11.653 9.177 1.00 87.31 163 THR A N 1
ATOM 1289 C CA . THR A 1 163 ? -7.156 11.295 8.830 1.00 87.31 163 THR A CA 1
ATOM 1290 C C . THR A 1 163 ? -7.526 9.903 9.336 1.00 87.31 163 THR A C 1
ATOM 1292 O O . THR A 1 163 ? -8.624 9.690 9.854 1.00 87.31 163 THR A O 1
ATOM 1295 N N . PHE A 1 164 ? -6.607 8.941 9.250 1.00 88.69 164 PHE A N 1
ATOM 1296 C CA . PHE A 1 164 ? -6.823 7.583 9.735 1.00 88.69 164 PHE A CA 1
ATOM 1297 C C . PHE A 1 164 ? -7.054 7.551 11.255 1.00 88.69 164 PHE A C 1
ATOM 1299 O O . PHE A 1 164 ? -7.980 6.892 11.733 1.00 88.69 164 PHE A O 1
ATOM 1306 N N . ASN A 1 165 ? -6.269 8.319 12.018 1.00 86.75 165 ASN A N 1
ATOM 1307 C CA . ASN A 1 165 ? -6.451 8.471 13.462 1.00 86.75 165 ASN A CA 1
ATOM 1308 C C . ASN A 1 165 ? -7.819 9.072 13.795 1.00 86.75 165 ASN A C 1
ATOM 1310 O O . ASN A 1 165 ? -8.523 8.544 14.659 1.00 86.75 165 ASN A O 1
ATOM 1314 N N . GLN A 1 166 ? -8.223 10.132 13.086 1.00 85.31 166 GLN A N 1
ATOM 1315 C CA . GLN A 1 166 ? -9.556 10.719 13.255 1.00 85.31 166 GLN A CA 1
ATOM 1316 C C . GLN A 1 166 ? -10.660 9.723 12.915 1.00 85.31 166 GLN A C 1
ATOM 1318 O O . GLN A 1 166 ? -11.667 9.643 13.616 1.00 85.31 166 GLN A O 1
ATOM 1323 N N . SER A 1 167 ? -10.434 8.889 11.904 1.00 87.69 167 SER A N 1
ATOM 1324 C CA . SER A 1 167 ? -11.381 7.858 11.505 1.00 87.69 167 SER A CA 1
ATOM 1325 C C . SER A 1 167 ? -11.589 6.796 12.583 1.00 87.69 167 SER A C 1
ATOM 1327 O O . SER A 1 167 ? -12.726 6.390 12.830 1.00 87.69 167 SER A O 1
ATOM 1329 N N . ILE A 1 168 ? -10.530 6.391 13.294 1.00 84.94 168 ILE A N 1
ATOM 1330 C CA . ILE A 1 168 ? -10.653 5.502 14.461 1.00 84.94 168 ILE A CA 1
ATOM 1331 C C . ILE A 1 168 ? -11.461 6.178 15.572 1.00 84.94 168 ILE A C 1
ATOM 1333 O O . ILE A 1 168 ? -12.380 5.564 16.122 1.00 84.94 168 ILE A O 1
ATOM 1337 N N . VAL A 1 169 ? -11.152 7.440 15.888 1.00 84.62 169 VAL A N 1
ATOM 1338 C CA . VAL A 1 169 ? -11.862 8.200 16.930 1.00 84.62 169 VAL A CA 1
ATOM 1339 C C . VAL A 1 169 ? -13.348 8.331 16.593 1.00 84.62 169 VAL A C 1
ATOM 1341 O O . VAL A 1 169 ? -14.190 8.095 17.461 1.00 84.62 169 VAL A O 1
ATOM 1344 N N . ALA A 1 170 ? -13.680 8.638 15.338 1.00 85.00 170 ALA A N 1
ATOM 1345 C CA . ALA A 1 170 ? -15.053 8.737 14.857 1.00 85.00 170 ALA A CA 1
ATOM 1346 C C . ALA A 1 170 ? -15.789 7.385 14.897 1.00 85.00 170 ALA A C 1
ATOM 1348 O O . ALA A 1 170 ? -16.968 7.322 15.247 1.00 85.00 170 ALA A O 1
ATOM 1349 N N . ALA A 1 171 ? -15.100 6.284 14.582 1.00 83.38 171 ALA A N 1
ATOM 1350 C CA . ALA A 1 171 ? -15.699 4.953 14.558 1.00 83.38 171 ALA A CA 1
ATOM 1351 C C . ALA A 1 171 ? -15.994 4.381 15.956 1.00 83.38 171 ALA A C 1
ATOM 1353 O O . ALA A 1 171 ? -17.020 3.708 16.111 1.00 83.38 171 ALA A O 1
ATOM 1354 N N . TYR A 1 172 ? -15.115 4.628 16.938 1.00 78.75 172 TYR A N 1
ATOM 1355 C CA . TYR A 1 172 ? -15.134 3.960 18.251 1.00 78.75 172 TYR A CA 1
ATOM 1356 C C . TYR A 1 172 ? -15.400 4.873 19.456 1.00 78.75 172 TYR A C 1
ATOM 1358 O O . TYR A 1 172 ? -15.634 4.350 20.544 1.00 78.75 172 TYR A O 1
ATOM 1366 N N . GLY A 1 173 ? -15.428 6.197 19.267 1.00 70.12 173 GLY A N 1
ATOM 1367 C CA . GLY A 1 173 ? -15.797 7.191 20.279 1.00 70.12 173 GLY A CA 1
ATOM 1368 C C . GLY A 1 173 ? -14.750 7.380 21.383 1.00 70.12 173 GLY A C 1
ATOM 1369 O O . GLY A 1 173 ? -14.478 6.459 22.140 1.00 70.12 173 GLY A O 1
ATOM 1370 N N . HIS A 1 174 ? -14.181 8.590 21.497 1.00 54.34 174 HIS A N 1
ATOM 1371 C CA . HIS A 1 174 ? -13.245 9.058 22.548 1.00 54.34 174 HIS A CA 1
ATOM 1372 C C . HIS A 1 174 ? -12.291 8.003 23.151 1.00 54.34 174 HIS A C 1
ATOM 1374 O O . HIS A 1 174 ? -12.008 8.004 24.349 1.00 54.34 174 HIS A O 1
ATOM 1380 N N . THR A 1 175 ? -11.764 7.112 22.319 1.00 56.00 175 THR A N 1
ATOM 1381 C CA . THR A 1 175 ? -10.693 6.188 22.678 1.00 56.00 175 THR A CA 1
ATOM 1382 C C . THR A 1 175 ? -9.365 6.931 22.637 1.00 56.00 175 THR A C 1
ATOM 1384 O O . THR A 1 175 ? -9.105 7.668 21.686 1.00 56.00 175 THR A O 1
ATOM 1387 N N . SER A 1 176 ? -8.503 6.741 23.640 1.00 58.88 176 SER A N 1
ATOM 1388 C CA . SER A 1 176 ? -7.117 7.200 23.539 1.00 58.88 176 SER A CA 1
ATOM 1389 C C . SER A 1 176 ? -6.431 6.407 22.427 1.00 58.88 176 SER A C 1
ATOM 1391 O O . SER A 1 176 ? -6.242 5.193 22.551 1.00 58.88 176 SER A O 1
ATOM 1393 N N . VAL A 1 177 ? -6.106 7.088 21.332 1.00 61.81 177 VAL A N 1
ATOM 1394 C CA . VAL A 1 177 ? -5.274 6.548 20.258 1.00 61.81 177 VAL A CA 1
ATOM 1395 C C . VAL A 1 177 ? -3.832 6.908 20.591 1.00 61.81 177 VAL A C 1
ATOM 1397 O O . VAL A 1 177 ? -3.445 8.074 20.509 1.00 61.81 177 VAL A O 1
ATOM 1400 N N . ASN A 1 178 ? -3.041 5.919 20.998 1.00 72.00 178 ASN A N 1
ATOM 1401 C CA . ASN A 1 178 ? -1.616 6.113 21.223 1.00 72.00 178 ASN A CA 1
ATOM 1402 C C . ASN A 1 178 ? -0.895 5.870 19.898 1.00 72.00 178 ASN A C 1
ATOM 1404 O O . ASN A 1 178 ? -0.635 4.732 19.509 1.00 72.00 178 ASN A O 1
ATOM 1408 N N . SER A 1 179 ? -0.579 6.948 19.189 1.00 62.59 179 SER A N 1
ATOM 1409 C CA . SER A 1 179 ? 0.312 6.877 18.035 1.00 62.59 179 SER A CA 1
ATOM 1410 C C . SER A 1 179 ? 1.745 7.031 18.526 1.00 62.59 179 SER A C 1
ATOM 1412 O O . SER A 1 179 ? 2.118 8.101 19.008 1.00 62.59 179 SER A O 1
ATOM 1414 N N . SER A 1 180 ? 2.551 5.977 18.409 1.00 57.09 180 SER A N 1
ATOM 1415 C CA . SER A 1 180 ? 3.989 6.066 18.667 1.00 57.09 180 SER A CA 1
ATOM 1416 C C . SER A 1 180 ? 4.767 5.878 17.375 1.00 57.09 180 SER A C 1
ATOM 1418 O O . SER A 1 180 ? 4.597 4.897 16.646 1.00 57.09 180 SER A O 1
ATOM 1420 N N . THR A 1 181 ? 5.654 6.829 17.108 1.00 51.66 181 THR A N 1
ATOM 1421 C CA . THR A 1 181 ? 6.740 6.665 16.149 1.00 51.66 181 THR A CA 1
ATOM 1422 C C . THR A 1 181 ? 7.799 5.815 16.859 1.00 51.66 181 THR A C 1
ATOM 1424 O O . THR A 1 181 ? 8.658 6.339 17.555 1.00 51.66 181 THR A O 1
ATOM 1427 N N . GLU A 1 182 ? 7.633 4.492 16.764 1.00 48.00 182 GLU A N 1
ATOM 1428 C CA . GLU A 1 182 ? 8.426 3.422 17.400 1.00 48.00 182 GLU A CA 1
ATOM 1429 C C . GLU A 1 182 ? 8.287 3.242 18.932 1.00 48.00 182 GLU A C 1
ATOM 1431 O O . GLU A 1 182 ? 8.785 4.034 19.724 1.00 48.00 182 GLU A O 1
ATOM 1436 N N . MET A 1 183 ? 7.724 2.097 19.358 1.00 27.97 183 MET A N 1
ATOM 1437 C CA . MET A 1 183 ? 8.132 1.380 20.580 1.00 27.97 183 MET A CA 1
ATOM 1438 C C . MET A 1 183 ? 7.809 -0.123 20.461 1.00 27.97 183 MET A C 1
ATOM 1440 O O . MET A 1 183 ? 6.667 -0.531 20.291 1.00 27.97 183 MET A O 1
ATOM 1444 N N . SER A 1 184 ? 8.871 -0.929 20.517 1.00 40.94 184 SER A N 1
ATOM 1445 C CA . SER A 1 184 ? 8.928 -2.385 20.328 1.00 40.94 184 SER A CA 1
ATOM 1446 C C . SER A 1 184 ? 8.136 -3.203 21.357 1.00 40.94 184 SER A C 1
ATOM 1448 O O . SER A 1 184 ? 8.352 -3.044 22.555 1.00 40.94 184 SER A O 1
ATOM 1450 N N . MET A 1 185 ? 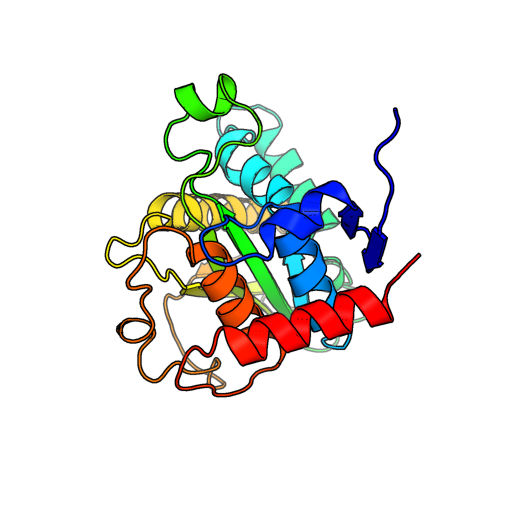7.356 -4.179 20.874 1.00 30.83 185 MET A N 1
ATOM 1451 C CA . MET A 1 185 ? 7.096 -5.477 21.534 1.00 30.83 185 MET A CA 1
ATOM 1452 C C . MET A 1 185 ? 7.030 -6.606 20.481 1.00 30.83 185 MET A C 1
ATOM 1454 O O . MET A 1 185 ? 6.136 -7.444 20.470 1.00 30.83 185 MET A O 1
ATOM 1458 N N . SER A 1 186 ? 7.959 -6.565 19.526 1.00 38.75 186 SER A N 1
ATOM 1459 C CA . SER A 1 186 ? 8.385 -7.596 18.556 1.00 38.75 186 SER A CA 1
ATOM 1460 C C . SER A 1 186 ? 9.092 -6.843 17.424 1.00 38.75 186 SER A C 1
ATOM 1462 O O . SER A 1 186 ? 8.657 -5.742 17.081 1.00 38.75 186 SER A O 1
ATOM 1464 N N . PRO A 1 187 ? 10.219 -7.336 16.880 1.00 42.19 187 PRO A N 1
ATOM 1465 C CA . PRO A 1 187 ? 10.930 -6.579 15.866 1.00 42.19 187 PRO A CA 1
ATOM 1466 C C . PRO A 1 187 ? 10.045 -6.529 14.620 1.00 42.19 187 PRO A C 1
ATOM 1468 O O . PRO A 1 187 ? 9.872 -7.539 13.940 1.00 42.19 187 PRO A O 1
ATOM 1471 N N . LEU A 1 188 ? 9.490 -5.349 14.319 1.00 51.91 188 LEU A N 1
ATOM 1472 C CA . LEU A 1 188 ? 9.138 -4.998 12.945 1.00 51.91 188 LEU A CA 1
ATOM 1473 C C . LEU A 1 188 ? 10.336 -5.388 12.065 1.00 51.91 188 LEU A C 1
ATOM 1475 O O . LEU A 1 188 ? 11.474 -5.234 12.538 1.00 51.91 188 LEU A O 1
ATOM 1479 N N . PRO A 1 189 ? 10.124 -5.916 10.843 1.00 51.44 189 PRO A N 1
ATOM 1480 C CA . PRO A 1 189 ? 11.217 -6.304 9.965 1.00 51.44 189 PRO A CA 1
ATOM 1481 C C . PRO A 1 189 ? 12.161 -5.115 9.832 1.00 51.44 189 PRO A C 1
ATOM 1483 O O . PRO A 1 189 ? 11.860 -4.083 9.233 1.00 51.44 189 PRO A O 1
ATOM 1486 N N . THR A 1 190 ? 13.282 -5.235 10.532 1.00 45.03 190 THR A N 1
ATOM 1487 C CA . THR A 1 190 ? 14.183 -4.126 10.776 1.00 45.03 190 THR A CA 1
ATOM 1488 C C . THR A 1 190 ? 15.070 -4.100 9.556 1.00 45.03 190 THR A C 1
ATOM 1490 O O . THR A 1 190 ? 16.004 -4.892 9.428 1.00 45.03 190 THR A O 1
ATOM 1493 N N . PHE A 1 191 ? 14.744 -3.228 8.605 1.00 52.47 191 PHE A N 1
ATOM 1494 C CA . PHE A 1 191 ? 15.753 -2.782 7.660 1.00 52.47 191 PHE A CA 1
ATOM 1495 C C . PHE A 1 191 ? 16.852 -2.179 8.524 1.00 52.47 191 PHE A C 1
ATOM 1497 O O . PHE A 1 191 ? 16.599 -1.244 9.278 1.00 52.47 191 PHE A O 1
ATOM 1504 N N . THR A 1 192 ? 18.047 -2.762 8.491 1.00 43.34 192 THR A N 1
ATOM 1505 C CA . THR A 1 192 ? 19.153 -2.404 9.392 1.00 43.34 192 THR A CA 1
ATOM 1506 C C . THR A 1 192 ? 19.518 -0.914 9.348 1.00 43.34 192 THR A C 1
ATOM 1508 O O . THR A 1 192 ? 20.131 -0.412 10.283 1.00 43.34 192 THR A O 1
ATOM 1511 N N . SER A 1 193 ? 19.061 -0.193 8.323 1.00 48.03 193 SER A N 1
ATOM 1512 C CA . SER A 1 193 ? 18.473 1.144 8.455 1.00 48.03 193 SER A CA 1
ATOM 1513 C C . SER A 1 193 ? 17.580 1.385 7.232 1.00 48.03 193 SER A C 1
ATOM 1515 O O . SER A 1 193 ? 18.026 1.171 6.103 1.00 48.03 193 SER A O 1
ATOM 1517 N N . SER A 1 194 ? 16.325 1.816 7.394 1.00 49.62 194 SER A N 1
ATOM 1518 C CA . SER A 1 194 ? 15.488 2.247 6.252 1.00 49.62 194 SER A CA 1
ATOM 1519 C C . SER A 1 194 ? 16.148 3.390 5.459 1.00 49.62 194 SER A C 1
ATOM 1521 O O . SER A 1 194 ? 15.926 3.536 4.260 1.00 49.62 194 SER A O 1
ATOM 1523 N N . GLU A 1 195 ? 17.052 4.136 6.100 1.00 54.78 195 GLU A N 1
ATOM 1524 C CA . GLU A 1 195 ? 17.915 5.140 5.474 1.00 54.78 195 GLU A CA 1
ATOM 1525 C C . GLU A 1 195 ? 18.875 4.570 4.412 1.00 54.78 195 GLU A C 1
ATOM 1527 O O . GLU A 1 195 ? 19.293 5.310 3.523 1.00 54.78 195 GLU A O 1
ATOM 1532 N N . SER A 1 196 ? 19.220 3.276 4.464 1.00 59.50 196 SER A N 1
ATOM 1533 C CA . SER A 1 196 ? 20.218 2.667 3.565 1.00 59.50 196 SER A CA 1
ATOM 1534 C C . SER A 1 196 ? 19.664 2.147 2.235 1.00 59.50 196 SER A C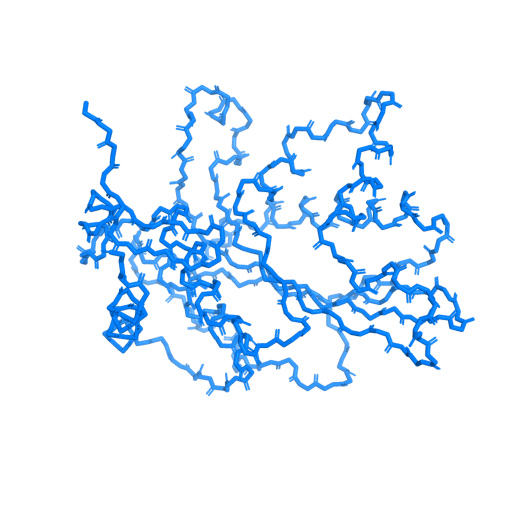 1
ATOM 1536 O O . SER A 1 196 ? 20.427 1.989 1.282 1.00 59.50 196 SER A O 1
ATOM 1538 N N . ILE A 1 197 ? 18.353 1.903 2.130 1.00 83.75 197 ILE A N 1
ATOM 1539 C CA . ILE A 1 197 ? 17.736 1.341 0.919 1.00 83.75 197 ILE A CA 1
ATOM 1540 C C . ILE A 1 197 ? 17.053 2.463 0.139 1.00 83.75 197 ILE A C 1
ATOM 1542 O O . ILE A 1 197 ? 15.850 2.696 0.243 1.00 83.75 197 ILE A O 1
ATOM 1546 N N . LYS A 1 198 ? 17.859 3.181 -0.644 1.00 88.75 198 LYS A N 1
ATOM 1547 C CA . LYS A 1 198 ? 17.411 4.277 -1.507 1.00 88.75 198 LYS A CA 1
ATOM 1548 C C . LYS A 1 198 ? 17.556 3.901 -2.974 1.00 88.75 198 LYS A C 1
ATOM 1550 O O . LYS A 1 198 ? 18.465 3.154 -3.344 1.00 88.75 198 LYS A O 1
ATOM 1555 N N . GLN A 1 199 ? 16.658 4.420 -3.803 1.00 90.25 199 GLN A N 1
ATOM 1556 C CA . GLN A 1 199 ? 16.803 4.326 -5.250 1.00 90.25 199 GLN A CA 1
ATOM 1557 C C . GLN A 1 199 ? 17.908 5.271 -5.724 1.00 90.25 199 GLN A C 1
ATOM 1559 O O . GLN A 1 199 ? 18.080 6.367 -5.185 1.00 90.25 199 GLN A O 1
ATOM 1564 N N . SER A 1 200 ? 18.647 4.851 -6.745 1.00 90.25 200 SER A N 1
ATOM 1565 C CA . SER A 1 200 ? 19.652 5.678 -7.423 1.00 90.25 200 SER A CA 1
ATOM 1566 C C . SER A 1 200 ? 19.151 6.259 -8.749 1.00 90.25 200 SER A C 1
ATOM 1568 O O . SER A 1 200 ? 19.812 7.120 -9.327 1.00 90.25 200 SER A O 1
ATOM 1570 N N . ASP A 1 201 ? 17.983 5.815 -9.215 1.00 90.56 201 ASP A N 1
ATOM 1571 C CA . ASP A 1 201 ? 17.332 6.258 -10.446 1.00 90.56 201 ASP A CA 1
ATOM 1572 C C . ASP A 1 201 ? 16.003 6.995 -10.171 1.00 90.56 201 ASP A C 1
ATOM 1574 O O . ASP A 1 201 ? 15.579 7.181 -9.028 1.00 90.56 201 ASP A O 1
ATOM 1578 N N . GLY A 1 202 ? 15.373 7.488 -11.239 1.00 88.44 202 GLY A N 1
ATOM 1579 C CA . GLY A 1 202 ? 14.147 8.286 -11.171 1.00 88.44 202 GLY A CA 1
ATOM 1580 C C . GLY A 1 202 ? 12.843 7.519 -11.403 1.00 88.44 202 GLY A C 1
ATOM 1581 O O . GLY A 1 202 ? 11.814 8.171 -11.510 1.00 88.44 202 GLY A O 1
ATOM 1582 N N . TRP A 1 203 ? 12.864 6.190 -11.541 1.00 90.19 203 TRP A N 1
ATOM 1583 C CA . TRP A 1 203 ? 11.699 5.413 -12.005 1.00 90.19 203 TRP A CA 1
ATOM 1584 C C . TRP A 1 203 ? 11.403 4.172 -11.153 1.00 90.19 203 TRP A C 1
ATOM 1586 O O . TRP A 1 203 ? 10.272 3.695 -11.116 1.00 90.19 203 TRP A O 1
ATOM 1596 N N . SER A 1 204 ? 12.380 3.664 -10.401 1.00 94.00 204 SER A N 1
ATOM 1597 C CA . SER A 1 204 ? 12.257 2.411 -9.651 1.00 94.00 204 SER A CA 1
ATOM 1598 C C . SER A 1 204 ? 11.445 2.505 -8.355 1.00 94.00 204 SER A C 1
ATOM 1600 O O . SER A 1 204 ? 11.255 1.487 -7.692 1.00 94.00 204 SER A O 1
ATOM 1602 N N . CYS A 1 205 ? 10.906 3.674 -7.997 1.00 93.56 205 CYS A N 1
ATOM 1603 C CA . CYS A 1 205 ? 10.130 3.878 -6.765 1.00 93.56 205 CYS A CA 1
ATOM 1604 C C . CYS A 1 205 ? 8.994 2.858 -6.569 1.00 93.56 205 CYS A C 1
ATOM 1606 O O . CYS A 1 205 ? 8.785 2.359 -5.459 1.00 93.56 205 CYS A O 1
ATOM 1608 N N . GLY A 1 206 ? 8.305 2.479 -7.652 1.00 94.56 206 GLY A N 1
ATOM 1609 C CA . GLY A 1 206 ? 7.280 1.434 -7.623 1.00 94.56 206 GLY A CA 1
ATOM 1610 C C . GLY A 1 206 ? 7.862 0.077 -7.222 1.00 94.56 206 GLY A C 1
ATOM 1611 O O . GLY A 1 206 ? 7.340 -0.587 -6.332 1.00 94.56 206 GLY A O 1
ATOM 1612 N N . TRP A 1 207 ? 9.001 -0.308 -7.798 1.00 96.12 207 TRP A N 1
ATOM 1613 C CA . TRP A 1 207 ? 9.692 -1.555 -7.462 1.00 96.12 207 TRP A CA 1
ATOM 1614 C C . TRP A 1 207 ? 10.192 -1.588 -6.018 1.00 96.12 207 TRP A C 1
ATOM 1616 O O . TRP A 1 207 ? 10.053 -2.608 -5.345 1.00 96.12 207 TRP A O 1
ATOM 1626 N N . TYR A 1 208 ? 10.729 -0.478 -5.510 1.00 95.50 208 TYR A N 1
ATOM 1627 C CA . TYR A 1 208 ? 11.099 -0.377 -4.097 1.00 95.50 208 TYR A CA 1
ATOM 1628 C C . TYR A 1 208 ? 9.874 -0.501 -3.184 1.00 95.50 208 TYR A C 1
ATOM 1630 O O . TYR A 1 208 ? 9.938 -1.190 -2.170 1.00 95.50 208 TYR A O 1
ATOM 1638 N N . THR A 1 209 ? 8.738 0.084 -3.567 1.00 95.12 209 THR A N 1
ATOM 1639 C CA . THR A 1 209 ? 7.468 -0.059 -2.836 1.00 95.12 209 THR A CA 1
ATOM 1640 C C . THR A 1 209 ? 7.029 -1.524 -2.762 1.00 95.12 209 THR A C 1
ATOM 1642 O O . THR A 1 209 ? 6.709 -2.009 -1.675 1.00 95.12 209 THR A O 1
ATOM 1645 N N . LEU A 1 210 ? 7.106 -2.266 -3.875 1.00 95.94 210 LEU A N 1
ATOM 1646 C CA . LEU A 1 210 ? 6.840 -3.710 -3.896 1.00 95.94 210 LEU A CA 1
ATOM 1647 C C . LEU A 1 210 ? 7.812 -4.495 -3.005 1.00 95.94 210 LEU A C 1
ATOM 1649 O O . LEU A 1 210 ? 7.401 -5.395 -2.272 1.00 95.94 210 LEU A O 1
ATOM 1653 N N . PHE A 1 211 ? 9.100 -4.143 -3.035 1.00 95.44 211 PHE A N 1
ATOM 1654 C CA . PHE A 1 211 ? 10.122 -4.745 -2.180 1.00 95.44 211 PHE A CA 1
ATOM 1655 C C . PHE A 1 211 ? 9.828 -4.523 -0.691 1.00 95.44 211 PHE A C 1
ATOM 1657 O O . PHE A 1 211 ? 9.872 -5.478 0.090 1.00 95.44 211 PHE A O 1
ATOM 1664 N N . PHE A 1 212 ? 9.497 -3.293 -0.293 1.00 94.12 212 PHE A N 1
ATOM 1665 C CA . PHE A 1 212 ? 9.143 -2.975 1.088 1.00 94.12 212 PHE A CA 1
ATOM 1666 C C . PHE A 1 212 ? 7.892 -3.741 1.520 1.00 94.12 212 PHE A C 1
ATOM 1668 O O . PHE A 1 212 ? 7.919 -4.399 2.559 1.00 94.12 212 PHE A O 1
ATOM 1675 N N . ALA A 1 213 ? 6.847 -3.752 0.687 1.00 94.38 213 ALA A N 1
ATOM 1676 C CA . ALA A 1 213 ? 5.589 -4.431 0.987 1.00 94.38 213 ALA A CA 1
ATOM 1677 C C . ALA A 1 213 ? 5.817 -5.926 1.191 1.00 94.38 213 ALA A C 1
ATOM 1679 O O . ALA A 1 213 ? 5.435 -6.488 2.212 1.00 94.38 213 ALA A O 1
ATOM 1680 N N . ARG A 1 214 ? 6.544 -6.556 0.268 1.00 93.81 214 ARG A N 1
ATOM 1681 C CA . ARG A 1 214 ? 6.932 -7.961 0.367 1.00 93.81 214 ARG A CA 1
ATOM 1682 C C . ARG A 1 214 ? 7.694 -8.268 1.654 1.00 93.81 214 ARG A C 1
ATOM 1684 O O . ARG A 1 214 ? 7.449 -9.289 2.289 1.00 93.81 214 ARG A O 1
ATOM 1691 N N . THR A 1 215 ? 8.644 -7.414 2.017 1.00 91.25 215 THR A N 1
ATOM 1692 C CA . THR A 1 215 ? 9.485 -7.598 3.207 1.00 91.25 215 THR A CA 1
ATOM 1693 C C . THR A 1 215 ? 8.653 -7.521 4.485 1.00 91.25 215 THR A C 1
ATOM 1695 O O . THR A 1 215 ? 8.801 -8.375 5.359 1.00 91.25 215 THR A O 1
ATOM 1698 N N . VAL A 1 216 ? 7.740 -6.548 4.549 1.00 90.94 216 VAL A N 1
ATOM 1699 C CA . VAL A 1 216 ? 6.805 -6.354 5.661 1.00 90.94 216 VAL A CA 1
ATOM 1700 C C . VAL A 1 216 ? 5.817 -7.517 5.766 1.00 90.94 216 VAL A C 1
ATOM 1702 O O . VAL A 1 216 ? 5.742 -8.152 6.813 1.00 90.94 216 VAL A O 1
ATOM 1705 N N . ILE A 1 217 ? 5.115 -7.846 4.677 1.00 92.25 217 ILE A N 1
ATOM 1706 C CA . ILE A 1 217 ? 4.056 -8.869 4.651 1.00 92.25 217 ILE A CA 1
ATOM 1707 C C . ILE A 1 217 ? 4.598 -10.255 4.998 1.00 92.25 217 ILE A C 1
ATOM 1709 O O . ILE A 1 217 ? 3.969 -11.000 5.746 1.00 92.25 217 ILE A O 1
ATOM 1713 N N . LEU A 1 218 ? 5.759 -10.615 4.444 1.00 90.69 218 LEU A N 1
ATOM 1714 C CA . LEU A 1 218 ? 6.372 -11.921 4.690 1.00 90.69 218 LEU A CA 1
ATOM 1715 C C . LEU A 1 218 ? 7.202 -11.947 5.980 1.00 90.69 218 LEU A C 1
ATOM 1717 O O . LEU A 1 218 ? 7.729 -13.002 6.331 1.00 90.69 218 LEU A O 1
ATOM 1721 N N . ASN A 1 219 ? 7.347 -10.803 6.659 1.00 87.31 219 ASN A N 1
ATOM 1722 C CA . ASN A 1 219 ? 8.196 -10.618 7.833 1.00 87.31 219 ASN A CA 1
ATOM 1723 C C . ASN A 1 219 ? 9.603 -11.221 7.646 1.00 87.31 219 ASN A C 1
ATOM 1725 O O . ASN A 1 219 ? 10.118 -11.963 8.485 1.00 87.31 219 ASN A O 1
ATOM 1729 N N . VAL A 1 220 ? 10.214 -10.949 6.491 1.00 85.00 220 VAL A N 1
ATOM 1730 C CA . VAL A 1 220 ? 11.542 -11.463 6.138 1.00 85.00 220 VAL A CA 1
ATOM 1731 C C . VAL A 1 220 ? 12.570 -10.357 6.265 1.00 85.00 220 VAL A C 1
ATOM 1733 O O . VAL A 1 220 ? 12.377 -9.271 5.743 1.00 85.00 220 VAL A O 1
ATOM 1736 N N . SER A 1 221 ? 13.711 -10.619 6.893 1.00 78.88 221 SER A N 1
ATOM 1737 C CA . SER A 1 221 ? 14.825 -9.671 6.846 1.00 78.88 221 SER A CA 1
ATOM 1738 C C . SER A 1 221 ? 15.504 -9.746 5.476 1.00 78.88 221 SER A C 1
ATOM 1740 O O . SER A 1 221 ? 16.115 -10.763 5.142 1.00 78.88 221 SER A O 1
ATOM 1742 N N . GLN A 1 222 ? 15.412 -8.681 4.675 1.00 74.56 222 GLN A N 1
ATOM 1743 C CA . GLN A 1 222 ? 16.198 -8.533 3.447 1.00 74.56 222 GLN A CA 1
ATOM 1744 C C . GLN A 1 222 ? 17.061 -7.268 3.509 1.00 74.56 222 GLN A C 1
ATOM 1746 O O . GLN A 1 222 ? 16.520 -6.165 3.522 1.00 74.56 222 GLN A O 1
ATOM 1751 N N . PRO A 1 223 ? 18.400 -7.407 3.538 1.00 72.69 223 PRO A N 1
ATOM 1752 C CA . PRO A 1 223 ? 19.299 -6.268 3.712 1.00 72.69 223 PRO A CA 1
ATOM 1753 C C . PRO A 1 223 ? 19.509 -5.455 2.427 1.00 72.69 223 PRO A C 1
ATOM 1755 O O . PRO A 1 223 ? 20.106 -4.386 2.481 1.00 72.69 223 PRO A O 1
ATOM 1758 N N . SER A 1 224 ? 19.072 -5.957 1.268 1.00 85.62 224 SER A N 1
ATOM 1759 C CA . SER A 1 224 ? 19.360 -5.345 -0.030 1.00 85.62 224 SER A CA 1
ATOM 1760 C C . SER A 1 224 ? 18.224 -5.534 -1.026 1.00 85.62 224 SER A C 1
ATOM 1762 O O . SER A 1 224 ? 17.626 -6.609 -1.098 1.00 85.62 224 SER A O 1
ATOM 1764 N N . PHE A 1 225 ? 18.001 -4.506 -1.840 1.00 90.44 225 PHE A N 1
ATOM 1765 C CA . PHE A 1 225 ? 17.093 -4.536 -2.980 1.00 90.44 225 PHE A CA 1
ATOM 1766 C C . PHE A 1 225 ? 17.722 -5.292 -4.166 1.00 90.44 225 PHE A C 1
ATOM 1768 O O . PHE A 1 225 ? 18.848 -4.996 -4.565 1.00 90.44 225 PHE A O 1
ATOM 1775 N N . ASP A 1 226 ? 16.989 -6.255 -4.730 1.00 92.44 226 ASP A N 1
ATOM 1776 C CA . ASP A 1 226 ? 17.355 -6.995 -5.946 1.00 92.44 226 ASP A CA 1
ATOM 1777 C C . ASP A 1 226 ? 16.174 -6.972 -6.924 1.00 92.44 226 ASP A C 1
ATOM 1779 O O . ASP A 1 226 ? 15.200 -7.719 -6.777 1.00 92.44 226 ASP A O 1
ATOM 1783 N N . LEU A 1 227 ? 16.268 -6.089 -7.921 1.00 93.12 227 LEU A N 1
ATOM 1784 C CA . LEU A 1 227 ? 15.214 -5.874 -8.909 1.00 93.12 227 LEU A CA 1
ATOM 1785 C C . LEU A 1 227 ? 14.933 -7.129 -9.742 1.00 93.12 227 LEU A C 1
ATOM 1787 O O . LEU A 1 227 ? 13.772 -7.458 -9.962 1.00 93.12 227 LEU A O 1
ATOM 1791 N N . ASN A 1 228 ? 15.968 -7.857 -10.166 1.00 93.69 228 ASN A N 1
ATOM 1792 C CA . ASN A 1 228 ? 15.796 -9.036 -11.018 1.00 93.69 228 ASN A CA 1
ATOM 1793 C C . ASN A 1 228 ? 15.046 -10.138 -10.270 1.00 93.69 228 ASN A C 1
ATOM 1795 O O . ASN A 1 228 ? 14.158 -10.792 -10.820 1.00 93.69 228 ASN A O 1
ATOM 1799 N N . LYS A 1 229 ? 15.389 -10.348 -8.996 1.00 94.25 229 LYS A N 1
ATOM 1800 C CA . LYS A 1 229 ? 14.682 -11.309 -8.149 1.00 94.25 229 LYS A CA 1
ATOM 1801 C C . LYS A 1 229 ? 13.216 -10.916 -7.967 1.00 94.25 229 LYS A C 1
ATOM 1803 O O . LYS A 1 229 ? 12.346 -11.772 -8.106 1.00 94.25 229 LYS A O 1
ATOM 1808 N N . LEU A 1 230 ? 12.950 -9.639 -7.692 1.00 95.50 230 LEU A N 1
ATOM 1809 C CA . LEU A 1 230 ? 11.595 -9.134 -7.485 1.00 95.50 230 LEU A CA 1
ATOM 1810 C C . LEU A 1 230 ? 10.745 -9.198 -8.763 1.00 95.50 230 LEU A C 1
ATOM 1812 O O . LEU A 1 230 ? 9.595 -9.623 -8.704 1.00 95.50 230 LEU A O 1
ATOM 1816 N N . GLN A 1 231 ? 11.317 -8.855 -9.920 1.00 95.75 231 GLN A N 1
ATOM 1817 C CA . GLN A 1 231 ? 10.667 -8.984 -11.227 1.00 95.75 231 GLN A CA 1
ATOM 1818 C C . GLN A 1 231 ? 10.304 -10.436 -11.538 1.00 95.75 231 GLN A C 1
ATOM 1820 O O . GLN A 1 231 ? 9.168 -10.715 -11.908 1.00 95.75 231 GLN A O 1
ATOM 1825 N N . ASN A 1 232 ? 11.231 -11.375 -11.335 1.00 96.25 232 ASN A N 1
ATOM 1826 C CA . ASN A 1 232 ? 10.956 -12.798 -11.543 1.00 96.25 232 ASN A CA 1
ATOM 1827 C C . ASN A 1 232 ? 9.846 -13.313 -10.618 1.00 96.25 232 ASN A C 1
ATOM 1829 O O . ASN A 1 232 ? 8.998 -14.100 -11.040 1.00 96.25 232 ASN A O 1
ATOM 1833 N N . GLU A 1 233 ? 9.826 -12.853 -9.366 1.00 96.12 233 GLU A N 1
ATOM 1834 C CA . GLU A 1 233 ? 8.749 -13.170 -8.431 1.00 96.12 233 GLU A CA 1
ATOM 1835 C C . GLU A 1 233 ? 7.405 -12.596 -8.906 1.00 96.12 233 GLU A C 1
ATOM 1837 O O . GLU A 1 233 ? 6.419 -13.331 -8.947 1.00 96.12 233 GLU A O 1
ATOM 1842 N N . PHE A 1 234 ? 7.366 -11.339 -9.357 1.00 97.50 234 PHE A N 1
ATOM 1843 C CA . PHE A 1 234 ? 6.157 -10.729 -9.917 1.00 97.50 234 PHE A CA 1
ATOM 1844 C C . PHE A 1 234 ? 5.655 -11.518 -11.139 1.00 97.50 234 PHE A C 1
ATOM 1846 O O . PHE A 1 234 ? 4.502 -11.950 -11.173 1.00 97.50 234 PHE A O 1
ATOM 1853 N N . LEU A 1 235 ? 6.528 -11.823 -12.101 1.00 97.31 235 LEU A N 1
ATOM 1854 C CA . LEU A 1 235 ? 6.172 -12.643 -13.263 1.00 97.31 235 LEU A CA 1
ATOM 1855 C C . LEU A 1 235 ? 5.598 -14.007 -12.850 1.00 97.31 235 LEU A C 1
ATOM 1857 O O . LEU A 1 235 ? 4.643 -14.485 -13.464 1.00 97.31 235 LEU A O 1
ATOM 1861 N N . SER A 1 236 ? 6.117 -14.614 -11.777 1.00 97.69 236 SER A N 1
ATOM 1862 C CA . SER A 1 236 ? 5.566 -15.864 -11.246 1.00 97.69 236 SER A CA 1
ATOM 1863 C C . SER A 1 236 ? 4.130 -15.708 -10.728 1.00 97.69 236 SER A C 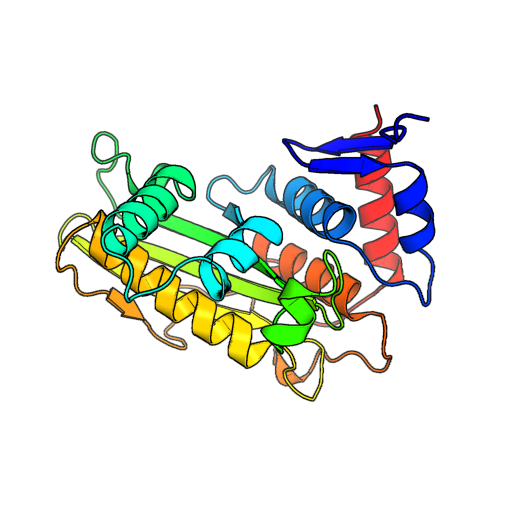1
ATOM 1865 O O . SER A 1 236 ? 3.302 -16.585 -10.980 1.00 97.69 236 SER A O 1
ATOM 1867 N N . TYR A 1 237 ? 3.795 -14.585 -10.080 1.00 97.62 237 TYR A N 1
ATOM 1868 C CA . TYR A 1 237 ? 2.426 -14.292 -9.648 1.00 97.62 237 TYR A CA 1
ATOM 1869 C C . TYR A 1 237 ? 1.493 -14.029 -10.832 1.00 97.62 237 TYR A C 1
ATOM 1871 O O . TYR A 1 237 ? 0.385 -14.562 -10.850 1.00 97.62 237 TYR A O 1
ATOM 1879 N N . LEU A 1 238 ? 1.940 -13.286 -11.850 1.00 97.81 238 LEU A N 1
ATOM 1880 C CA . LEU A 1 238 ? 1.147 -13.048 -13.063 1.00 97.81 238 LEU A CA 1
ATOM 1881 C C . LEU A 1 238 ? 0.793 -14.359 -13.774 1.00 97.81 238 LEU A C 1
ATOM 1883 O O . LEU A 1 238 ? -0.351 -14.551 -14.180 1.00 97.81 238 LEU A O 1
ATOM 1887 N N . LEU A 1 239 ? 1.748 -15.289 -13.870 1.00 97.50 239 LEU A N 1
ATOM 1888 C CA . LEU A 1 239 ? 1.512 -16.621 -14.433 1.00 97.50 239 LEU A CA 1
ATOM 1889 C C . LEU A 1 239 ? 0.587 -17.470 -13.556 1.00 97.50 239 LEU A C 1
ATOM 1891 O O . LEU A 1 239 ? -0.284 -18.163 -14.079 1.00 97.50 239 LEU A O 1
ATOM 1895 N N . LYS A 1 240 ? 0.768 -17.422 -12.231 1.00 97.38 240 LYS A N 1
ATOM 1896 C CA . LYS A 1 240 ? -0.055 -18.169 -11.271 1.00 97.38 240 LYS A CA 1
ATOM 1897 C C . LYS A 1 240 ? -1.526 -17.746 -11.317 1.00 97.38 240 LYS A C 1
ATOM 1899 O O . LYS A 1 240 ? -2.395 -18.599 -11.160 1.00 97.38 240 LYS A O 1
ATOM 1904 N N . TYR A 1 241 ? -1.787 -16.457 -11.520 1.00 96.69 241 TYR A N 1
ATOM 1905 C CA . TYR A 1 241 ? -3.122 -15.854 -11.502 1.00 96.69 241 TYR A CA 1
ATOM 1906 C C . TYR A 1 241 ? -3.588 -15.386 -12.889 1.00 96.69 241 TYR A C 1
ATOM 1908 O O . TYR A 1 241 ? -4.342 -14.419 -13.001 1.00 96.69 241 TYR A O 1
ATOM 1916 N N . LYS A 1 242 ? -3.105 -16.031 -13.956 1.00 95.50 242 LYS A N 1
ATOM 1917 C CA . LYS A 1 242 ? -3.519 -15.740 -15.332 1.00 95.50 242 LYS A CA 1
ATOM 1918 C C . LYS A 1 242 ? -4.985 -16.136 -15.560 1.00 95.50 242 LYS A C 1
ATOM 1920 O O . LYS A 1 242 ? -5.407 -17.181 -15.061 1.00 95.50 242 LYS A O 1
ATOM 1925 N N . VAL A 1 243 ? -5.726 -15.314 -16.308 1.00 91.62 243 VAL A N 1
ATOM 1926 C CA . VAL A 1 243 ? -7.143 -15.533 -16.675 1.00 91.62 243 VAL A CA 1
ATOM 1927 C C . VAL A 1 243 ? -7.268 -16.102 -18.087 1.00 91.62 243 VAL A C 1
ATOM 1929 O O . VAL A 1 243 ? -6.426 -15.756 -18.948 1.00 91.62 243 VAL A O 1
#

Organism: NCBI:txid2557542

Foldseek 3Di:
DDFAFFFDAPPATDTPVQVVQLDPPHAHFQRLLQLLLRLLQPPQVQEFEDGQVNLCCLQQVQDPPDPCSLVVLQVCCVPRHVVVPCPPPDPFKDKHKYKYKYFLCPVPVVSVVVDPRDGQAIWIKIWIWIAGPVQRAIEIEIDIQFQAPVSSCVVSSVSSVVSNVSSSCSNRPPHDYHYDPDDDPDDQLDLVDSNVRHDPDRHCRSVVSSVVSSCRSVVHRDNYDDSVVSSVVSVVSSVVRTD

Sequence (243 aa):
MSPVVHSQCGDHQVYEDDLSLLNLGEWLNDNLVAFFIEAVSLNSPNTYILSPSVSSFLVHQLDPDDEDYAEECAKFIRGAIPPLLEEKKMDKSVEVDLVIPINSSFSDPHAAFMQLGQGTHWSLLHLRICRSKEHNTFDLHHVHYDSSPRNSNLPTATSFLETFNQSIVAAYGHTSVNSSTEMSMSPLPTFTSSESIKQSDGWSCGWYTLFFARTVILNVSQPSFDLNKLQNEFLSYLLKYKV

pLDDT: mean 81.36, std 15.37, range [27.97, 97.81]

InterPro domains:
  IPR003653 Ulp1 protease family, C-terminal catalytic domain [PF02902] (26-229)
  IPR003653 Ulp1 protease family, C-terminal catalytic domain [PS50600] (12-216)
  IPR038765 Papain-like cysteine peptidase superfamily [SSF54001] (8-221)
  IPR044613 NEDD8-specific protease 1/2-like [PTHR46468] (11-220)

Secondary structure (DSSP, 8-state):
-PPPEEEEETTEEEEGGGGGGGSTTPPP-HHHHHHHHHHHHTT-TTEEE--HHHHHHHHHT--TTSTTHHHHHHHHHHHH-GGGG-TTS-SS-EEEEEEEEEEGGGSSHHHHHHSTT--S-EEEEEEEEEEETTTTEEEEEEEEE--STT-TTHHHHHHHHHHHHHHHHHHHSS--EEEES---SS-----TTGGG---SSSSTHHHHHHHHHHHHHTT----S--HHHHHHHHHHHHHHTB-

Radius of gyration: 18.03 Å; chains: 1; bounding box: 41×40×56 Å